Protein AF-0000000086839644 (afdb_homodimer)

Radius of gyration: 18.32 Å; Cα contacts (8 Å, |Δi|>4): 319; chains: 2; bounding box: 34×50×46 Å

Foldseek 3Di:
DDADDDDDDDDPQQQPQPRQDALVVLVVVLVVLVVCLVVLRALDDWDFHHCVPPKDKDAAPDPDPVVVVDPDNGDIDIDTHIDDLVSNPPSCDPVNVVSVVVSNVSSNVSCVVVVD/DDADDDDDDDDPLQQPQPRQDALVVLVVVLVVLVVCLVVLRALDDWDFHHCVPPKDKDAAPDPDPVVVVDPDNGDIDIDTHIDDLVSNPPSCDPVNVVSVVVSNVSSNVSCVVVVD

Organism: NCBI:txid72228

Structure (mmCIF, N/CA/C/O backbone):
data_AF-0000000086839644-model_v1
#
loop_
_entity.id
_entity.type
_entity.pdbx_description
1 polymer 'Uncharacterized protein'
#
loop_
_atom_site.group_PDB
_atom_site.id
_atom_site.type_symbol
_atom_site.label_atom_id
_atom_site.label_alt_id
_atom_site.label_comp_id
_atom_site.label_asym_id
_atom_site.label_entity_id
_atom_site.label_seq_id
_atom_site.pdbx_PDB_ins_code
_atom_site.Cartn_x
_atom_site.Cartn_y
_atom_site.Cartn_z
_atom_site.occupancy
_atom_site.B_iso_or_equiv
_atom_site.auth_seq_id
_atom_site.auth_comp_id
_atom_site.auth_asym_id
_atom_site.auth_atom_id
_atom_site.pdbx_PDB_model_num
ATOM 1 N N . MET A 1 1 ? 8 12.656 -11.391 1 80 1 MET A N 1
ATOM 2 C CA . MET A 1 1 ? 6.801 12.094 -12.008 1 80 1 MET A CA 1
ATOM 3 C C . MET A 1 1 ? 5.816 11.617 -10.945 1 80 1 MET A C 1
ATOM 5 O O . MET A 1 1 ? 6.223 11.242 -9.844 1 80 1 MET A O 1
ATOM 9 N N . PRO A 1 2 ? 4.535 11.711 -11.219 1 89.5 2 PRO A N 1
ATOM 10 C CA . PRO A 1 2 ? 3.557 11.234 -10.242 1 89.5 2 PRO A CA 1
ATOM 11 C C . PRO A 1 2 ? 3.693 9.734 -9.961 1 89.5 2 PRO A C 1
ATOM 13 O O . PRO A 1 2 ? 4.133 8.977 -10.828 1 89.5 2 PRO A O 1
ATOM 16 N N . ARG A 1 3 ? 3.457 9.406 -8.75 1 92.88 3 ARG A N 1
ATOM 17 C CA . ARG A 1 3 ? 3.449 8.008 -8.336 1 92.88 3 ARG A CA 1
ATOM 18 C C . ARG A 1 3 ? 2.023 7.496 -8.164 1 92.88 3 ARG A C 1
ATOM 20 O O . ARG A 1 3 ? 1.126 8.258 -7.793 1 92.88 3 ARG A O 1
ATOM 27 N N . PHE A 1 4 ? 1.903 6.152 -8.5 1 94.19 4 PHE A N 1
ATOM 28 C CA . PHE A 1 4 ? 0.594 5.523 -8.383 1 94.19 4 PHE A CA 1
ATOM 29 C C . PHE A 1 4 ? 0.7 4.184 -7.668 1 94.19 4 PHE A C 1
ATOM 31 O O . PHE A 1 4 ? 1.743 3.527 -7.715 1 94.19 4 PHE A O 1
ATOM 38 N N . MET A 1 5 ? -0.362 3.836 -6.965 1 93.56 5 MET A N 1
ATOM 39 C CA . MET A 1 5 ? -0.498 2.498 -6.395 1 93.56 5 MET A CA 1
ATOM 40 C C . MET A 1 5 ? -1.647 1.741 -7.051 1 93.56 5 MET A C 1
ATOM 42 O O . MET A 1 5 ? -2.73 2.295 -7.246 1 93.56 5 MET A O 1
ATOM 46 N N . PHE A 1 6 ? -1.319 0.593 -7.484 1 91.94 6 PHE A N 1
ATOM 47 C CA . PHE A 1 6 ? -2.314 -0.345 -7.992 1 91.94 6 PHE A CA 1
ATOM 48 C C . PHE A 1 6 ? -2.705 -1.352 -6.914 1 91.94 6 PHE A C 1
ATOM 50 O O . PHE A 1 6 ? -1.857 -2.094 -6.414 1 91.94 6 PHE A O 1
ATOM 57 N N . LEU A 1 7 ? -3.922 -1.396 -6.543 1 91.19 7 LEU A N 1
ATOM 58 C CA . LEU A 1 7 ? -4.461 -2.279 -5.516 1 91.19 7 LEU A CA 1
ATOM 59 C C . LEU A 1 7 ? -5.43 -3.287 -6.117 1 91.19 7 LEU A C 1
ATOM 61 O O . LEU A 1 7 ? -6.527 -2.92 -6.551 1 91.19 7 LEU A O 1
ATOM 65 N N . ILE A 1 8 ? -4.984 -4.457 -6.113 1 87.5 8 ILE A N 1
ATOM 66 C CA . ILE A 1 8 ? -5.859 -5.523 -6.59 1 87.5 8 ILE A CA 1
ATOM 67 C C . ILE A 1 8 ? -6.652 -6.102 -5.422 1 87.5 8 ILE A C 1
ATOM 69 O O . ILE A 1 8 ? -6.07 -6.582 -4.441 1 87.5 8 ILE A O 1
ATOM 73 N N . LYS A 1 9 ? -7.938 -6.047 -5.555 1 85.88 9 LYS A N 1
ATOM 74 C CA . LYS A 1 9 ? -8.789 -6.582 -4.496 1 85.88 9 LYS A CA 1
ATOM 75 C C . LYS A 1 9 ? -8.828 -8.109 -4.539 1 85.88 9 LYS A C 1
ATOM 77 O O . LYS A 1 9 ? -9.008 -8.695 -5.605 1 85.88 9 LYS A O 1
ATOM 82 N N . ALA A 1 10 ? -8.688 -8.586 -3.383 1 78.94 10 ALA A N 1
ATOM 83 C CA . ALA A 1 10 ? -8.711 -10.039 -3.279 1 78.94 10 ALA A CA 1
ATOM 84 C C . ALA A 1 10 ? -10.062 -10.602 -3.703 1 78.94 10 ALA A C 1
ATOM 86 O O . ALA A 1 10 ? -11.109 -10.023 -3.391 1 78.94 10 ALA A O 1
ATOM 87 N N . ASP A 1 11 ? -9.945 -11.641 -4.406 1 80.31 11 ASP A N 1
ATOM 88 C CA . ASP A 1 11 ? -11.172 -12.391 -4.668 1 80.31 11 ASP A CA 1
ATOM 89 C C . ASP A 1 11 ? -11.289 -13.594 -3.74 1 80.31 11 ASP A C 1
ATOM 91 O O . ASP A 1 11 ? -10.523 -13.727 -2.783 1 80.31 11 ASP A O 1
ATOM 95 N N . ALA A 1 12 ? -12.336 -14.383 -4.008 1 79.19 12 ALA A N 1
ATOM 96 C CA . ALA A 1 12 ? -12.594 -15.508 -3.115 1 79.19 12 ALA A CA 1
ATOM 97 C C . ALA A 1 12 ? -11.422 -16.484 -3.109 1 79.19 12 ALA A C 1
ATOM 99 O O . ALA A 1 12 ? -11.102 -17.078 -2.074 1 79.19 12 ALA A O 1
ATOM 100 N N . MET A 1 13 ? -10.812 -16.594 -4.191 1 75.88 13 MET A N 1
ATOM 101 C CA . MET A 1 13 ? -9.68 -17.516 -4.297 1 75.88 13 MET A CA 1
ATOM 102 C C . MET A 1 13 ? -8.492 -17 -3.486 1 75.88 13 MET A C 1
ATOM 104 O O . MET A 1 13 ? -7.902 -17.75 -2.705 1 75.88 13 MET A O 1
ATOM 108 N N . ALA A 1 14 ? -8.234 -15.703 -3.619 1 76.44 14 ALA A N 1
ATOM 109 C CA . ALA A 1 14 ? -7.117 -15.102 -2.906 1 76.44 14 ALA A CA 1
ATOM 110 C C . ALA A 1 14 ? -7.344 -15.133 -1.396 1 76.44 14 ALA A C 1
ATOM 112 O O . ALA A 1 14 ? -6.391 -15.227 -0.62 1 76.44 14 ALA A O 1
ATOM 113 N N . GLU A 1 15 ? -8.594 -15.172 -1.015 1 83.06 15 GLU A N 1
ATOM 114 C CA . GLU A 1 15 ? -8.906 -15.094 0.408 1 83.06 15 GLU A CA 1
ATOM 115 C C . GLU A 1 15 ? -8.984 -16.484 1.031 1 83.06 15 GLU A C 1
ATOM 117 O O . GLU A 1 15 ? -9.047 -16.625 2.256 1 83.06 15 GLU A O 1
ATOM 122 N N . ALA A 1 16 ? -8.906 -17.438 0.151 1 77.75 16 ALA A N 1
ATOM 123 C CA . ALA A 1 16 ? -8.938 -18.797 0.689 1 77.75 16 ALA A CA 1
ATOM 124 C C . ALA A 1 16 ? -7.574 -19.188 1.238 1 77.75 16 ALA A C 1
ATOM 126 O O . ALA A 1 16 ? -6.57 -19.156 0.52 1 77.75 16 ALA A O 1
ATOM 127 N N . ALA A 1 17 ? -7.496 -19.344 2.57 1 67.19 17 ALA A N 1
ATOM 128 C CA . ALA A 1 17 ? -6.242 -19.625 3.271 1 67.19 17 ALA A CA 1
ATOM 129 C C . ALA A 1 17 ? -5.488 -20.781 2.613 1 67.19 17 ALA A C 1
ATOM 131 O O . ALA A 1 17 ? -4.258 -20.812 2.643 1 67.19 17 ALA A O 1
ATOM 132 N N . GLN A 1 18 ? -6.16 -21.688 1.983 1 67.5 18 GLN A N 1
ATOM 133 C CA . GLN A 1 18 ? -5.527 -22.891 1.441 1 67.5 18 GLN A CA 1
ATOM 134 C C . GLN A 1 18 ? -5.574 -22.891 -0.084 1 67.5 18 GLN A C 1
ATOM 136 O O . GLN A 1 18 ? -5.43 -23.953 -0.712 1 67.5 18 GLN A O 1
ATOM 141 N N . ALA A 1 19 ? -5.762 -21.672 -0.52 1 68.62 19 ALA A N 1
ATOM 142 C CA . ALA A 1 19 ? -5.898 -21.656 -1.975 1 68.62 19 ALA A CA 1
ATOM 143 C C . ALA A 1 19 ? -4.559 -21.922 -2.652 1 68.62 19 ALA A C 1
ATOM 145 O O . ALA A 1 19 ? -3.527 -21.391 -2.23 1 68.62 19 ALA A O 1
ATOM 146 N N . GLU A 1 20 ? -4.582 -22.859 -3.514 1 79.94 20 GLU A N 1
ATOM 147 C CA . GLU A 1 20 ? -3.43 -23.109 -4.375 1 79.94 20 GLU A CA 1
ATOM 148 C C . GLU A 1 20 ? -3.471 -22.203 -5.613 1 79.94 20 GLU A C 1
ATOM 150 O O . GLU A 1 20 ? -4.293 -22.422 -6.508 1 79.94 20 GLU A O 1
ATOM 155 N N . ILE A 1 21 ? -2.697 -21.25 -5.578 1 81.12 21 ILE A N 1
ATOM 156 C CA . ILE A 1 21 ? -2.592 -20.375 -6.746 1 81.12 21 ILE A CA 1
ATOM 157 C C . ILE A 1 21 ? -1.812 -21.094 -7.848 1 81.12 21 ILE A C 1
ATOM 159 O O . ILE A 1 21 ? -0.691 -21.547 -7.625 1 81.12 21 ILE A O 1
ATOM 163 N N . PRO A 1 22 ? -2.459 -21.188 -9.008 1 86.94 22 PRO A N 1
ATOM 164 C CA . PRO A 1 22 ? -1.769 -21.859 -10.102 1 86.94 22 PRO A CA 1
ATOM 165 C C . PRO A 1 22 ? -0.453 -21.188 -10.484 1 86.94 22 PRO A C 1
ATOM 167 O O . PRO A 1 22 ? -0.35 -19.953 -10.445 1 86.94 22 PRO A O 1
ATOM 170 N N . THR A 1 23 ? 0.478 -22.047 -10.93 1 92.38 23 THR A N 1
ATOM 171 C CA . THR A 1 23 ? 1.801 -21.547 -11.305 1 92.38 23 THR A CA 1
ATOM 172 C C . THR A 1 23 ? 1.698 -20.5 -12.414 1 92.38 23 THR A C 1
ATOM 174 O O . THR A 1 23 ? 2.457 -19.531 -12.422 1 92.38 23 THR A O 1
ATOM 177 N N . GLU A 1 24 ? 0.722 -20.641 -13.242 1 91.25 24 GLU A N 1
ATOM 178 C CA . GLU A 1 24 ? 0.568 -19.766 -14.391 1 91.25 24 GLU A CA 1
ATOM 179 C C . GLU A 1 24 ? 0.25 -18.344 -13.961 1 91.25 24 GLU A C 1
ATOM 181 O O . GLU A 1 24 ? 0.655 -17.375 -14.617 1 91.25 24 GLU A O 1
ATOM 186 N N . ILE A 1 25 ? -0.378 -18.203 -12.883 1 86.31 25 ILE A N 1
ATOM 187 C CA . ILE A 1 25 ? -0.726 -16.875 -12.367 1 86.31 25 ILE A CA 1
ATOM 188 C C . ILE A 1 25 ? 0.522 -16.203 -11.812 1 86.31 25 ILE A C 1
ATOM 190 O O . ILE A 1 25 ? 0.774 -15.023 -12.094 1 86.31 25 ILE A O 1
ATOM 194 N N . PHE A 1 26 ? 1.282 -16.969 -11.141 1 90.56 26 PHE A N 1
ATOM 195 C CA . PHE A 1 26 ? 2.523 -16.406 -10.602 1 90.56 26 PHE A CA 1
ATOM 196 C C . PHE A 1 26 ? 3.473 -16.016 -11.734 1 90.56 26 PHE A C 1
ATOM 198 O O . PHE A 1 26 ? 4.148 -14.992 -11.648 1 90.56 26 PHE A O 1
ATOM 205 N N . GLU A 1 27 ? 3.482 -16.859 -12.734 1 93.81 27 GLU A N 1
ATOM 206 C CA . GLU A 1 27 ? 4.34 -16.562 -13.875 1 93.81 27 GLU A CA 1
ATOM 207 C C . GLU A 1 27 ? 3.928 -15.258 -14.555 1 93.81 27 GLU A C 1
ATOM 209 O O . GLU A 1 27 ? 4.781 -14.438 -14.906 1 93.81 27 GLU A O 1
ATOM 214 N N . ALA A 1 28 ? 2.648 -15.102 -14.703 1 91.62 28 ALA A N 1
ATOM 215 C CA . ALA A 1 28 ? 2.148 -13.883 -15.328 1 91.62 28 ALA A CA 1
ATOM 216 C C . ALA A 1 28 ? 2.477 -12.656 -14.477 1 91.62 28 ALA A C 1
ATOM 218 O O . ALA A 1 28 ? 2.914 -11.633 -15 1 91.62 28 ALA A O 1
ATOM 219 N N . MET A 1 29 ? 2.309 -12.758 -13.172 1 91.69 29 MET A N 1
ATOM 220 C CA . MET A 1 29 ? 2.615 -11.68 -12.242 1 91.69 29 MET A CA 1
ATOM 221 C C . MET A 1 29 ? 4.102 -11.352 -12.266 1 91.69 29 MET A C 1
ATOM 223 O O . MET A 1 29 ? 4.48 -10.18 -12.305 1 91.69 29 MET A O 1
ATOM 227 N N . THR A 1 30 ? 4.855 -12.43 -12.211 1 95.12 30 THR A N 1
ATOM 228 C CA . THR A 1 30 ? 6.305 -12.258 -12.203 1 95.12 30 THR A CA 1
ATOM 229 C C . THR A 1 30 ? 6.766 -11.547 -13.469 1 95.12 30 THR A C 1
ATOM 231 O O . THR A 1 30 ? 7.535 -10.586 -13.406 1 95.12 30 THR A O 1
ATOM 234 N N . LYS A 1 31 ? 6.281 -12.008 -14.594 1 95.56 31 LYS A N 1
ATOM 235 C CA . LYS A 1 31 ? 6.648 -11.414 -15.875 1 95.56 31 LYS A CA 1
ATOM 236 C C . LYS A 1 31 ? 6.266 -9.938 -15.922 1 95.56 31 LYS A C 1
ATOM 238 O O . LYS A 1 31 ? 7.039 -9.102 -16.391 1 95.56 31 LYS A O 1
ATOM 243 N N . PHE A 1 32 ? 5.121 -9.625 -15.484 1 95.12 32 PHE A N 1
ATOM 244 C CA . PHE A 1 32 ? 4.633 -8.258 -15.445 1 95.12 32 PHE A CA 1
ATOM 245 C C . PHE A 1 32 ? 5.527 -7.387 -14.562 1 95.12 32 PHE A C 1
ATOM 247 O O . PHE A 1 32 ? 5.965 -6.312 -14.984 1 95.12 32 PHE A O 1
ATOM 254 N N . ASN A 1 33 ? 5.762 -7.852 -13.367 1 96.75 33 ASN A N 1
ATOM 255 C CA . ASN A 1 33 ? 6.598 -7.094 -12.438 1 96.75 33 ASN A CA 1
ATOM 256 C C . ASN A 1 33 ? 8 -6.887 -12.992 1 96.75 33 ASN A C 1
ATOM 258 O O . ASN A 1 33 ? 8.578 -5.805 -12.852 1 96.75 33 ASN A O 1
ATOM 262 N N . GLU A 1 34 ? 8.516 -7.945 -13.586 1 97.44 34 GLU A N 1
ATOM 263 C CA . GLU A 1 34 ? 9.852 -7.848 -14.164 1 97.44 34 GLU A CA 1
ATOM 264 C C . GLU A 1 34 ? 9.906 -6.801 -15.273 1 97.44 34 GLU A C 1
ATOM 266 O O . GLU A 1 34 ? 10.867 -6.035 -15.367 1 97.44 34 GLU A O 1
ATOM 271 N N . HIS A 1 35 ? 8.914 -6.82 -16.109 1 96.56 35 HIS A N 1
ATOM 272 C CA . HIS A 1 35 ? 8.852 -5.832 -17.172 1 96.56 35 HIS A CA 1
ATOM 273 C C . HIS A 1 35 ? 8.789 -4.414 -16.609 1 96.56 35 HIS A C 1
ATOM 275 O O . HIS A 1 35 ? 9.547 -3.539 -17.031 1 96.56 35 HIS A O 1
ATOM 281 N N . MET A 1 36 ? 7.922 -4.188 -15.633 1 95.75 36 MET A N 1
ATOM 282 C CA . MET A 1 36 ? 7.777 -2.867 -15.023 1 95.75 36 MET A CA 1
ATOM 283 C C . MET A 1 36 ? 9.055 -2.451 -14.312 1 95.75 36 MET A C 1
ATOM 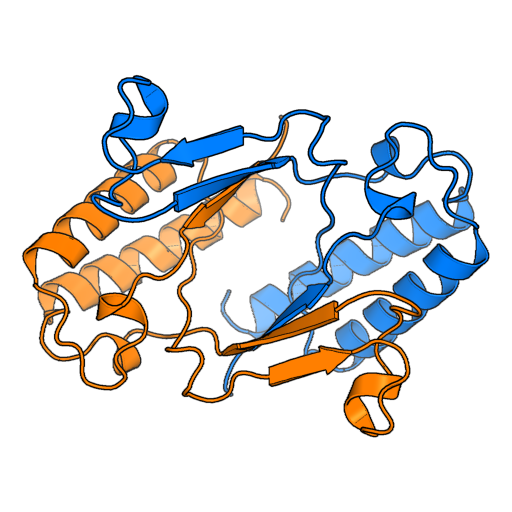285 O O . MET A 1 36 ? 9.445 -1.281 -14.352 1 95.75 36 MET A O 1
ATOM 289 N N . ALA A 1 37 ? 9.664 -3.393 -13.664 1 97.12 37 ALA A N 1
ATOM 290 C CA . ALA A 1 37 ? 10.922 -3.115 -12.977 1 97.12 37 ALA A CA 1
ATOM 291 C C . ALA A 1 37 ? 12.016 -2.736 -13.977 1 97.12 37 ALA A C 1
ATOM 293 O O . ALA A 1 37 ? 12.781 -1.796 -13.734 1 97.12 37 ALA A O 1
ATOM 294 N N . ALA A 1 38 ? 12.031 -3.473 -15.078 1 96.88 38 ALA A N 1
ATOM 295 C CA . ALA A 1 38 ? 13.039 -3.209 -16.109 1 96.88 38 ALA A CA 1
ATOM 296 C C . ALA A 1 38 ? 12.867 -1.811 -16.703 1 96.88 38 ALA A C 1
ATOM 298 O O . ALA A 1 38 ? 13.852 -1.161 -17.062 1 96.88 38 ALA A O 1
ATOM 299 N N . GLU A 1 39 ? 11.695 -1.337 -16.812 1 95.62 39 GLU A N 1
ATOM 300 C CA . GLU A 1 39 ? 11.398 0.006 -17.297 1 95.62 39 GLU A CA 1
ATOM 301 C C . GLU A 1 39 ? 11.742 1.062 -16.25 1 95.62 39 GLU A C 1
ATOM 303 O O . GLU A 1 39 ? 11.672 2.262 -16.531 1 95.62 39 GLU A O 1
ATOM 308 N N . GLY A 1 40 ? 11.992 0.671 -15.008 1 94.81 40 GLY A N 1
ATOM 309 C CA . GLY A 1 40 ? 12.414 1.571 -13.945 1 94.81 40 GLY A CA 1
ATOM 310 C C . GLY A 1 40 ? 11.25 2.205 -13.203 1 94.81 40 GLY A C 1
ATOM 311 O O . GLY A 1 40 ? 11.445 3.123 -12.406 1 94.81 40 GLY A O 1
ATOM 312 N N . ILE A 1 41 ? 10.031 1.626 -13.359 1 93.56 41 ILE A N 1
ATOM 313 C CA . ILE A 1 41 ? 8.891 2.381 -12.859 1 93.56 41 ILE A CA 1
ATOM 314 C C . ILE A 1 41 ? 8.203 1.599 -11.734 1 93.56 41 ILE A C 1
ATOM 316 O O . ILE A 1 41 ? 7.145 1.997 -11.25 1 93.56 41 ILE A O 1
ATOM 320 N N . LEU A 1 42 ? 8.75 0.482 -11.258 1 95.31 42 LEU A N 1
ATOM 321 C CA . LEU A 1 42 ? 8.211 -0.312 -10.156 1 95.31 42 LEU A CA 1
ATOM 322 C C . LEU A 1 42 ? 9.188 -0.343 -8.984 1 95.31 42 LEU A C 1
ATOM 324 O O . LEU A 1 42 ? 10.102 -1.177 -8.953 1 95.31 42 LEU A O 1
ATOM 328 N N . PRO A 1 43 ? 9.023 0.482 -8.047 1 93.88 43 PRO A N 1
ATOM 329 C CA . PRO A 1 43 ? 9.922 0.482 -6.883 1 93.88 43 PRO A CA 1
ATOM 330 C C . PRO A 1 43 ? 9.5 -0.524 -5.812 1 93.88 43 PRO A C 1
ATOM 332 O O . PRO A 1 43 ? 10.312 -0.92 -4.977 1 93.88 43 PRO A O 1
ATOM 335 N N . ALA A 1 44 ? 8.188 -0.916 -5.836 1 93.38 44 ALA A N 1
ATOM 336 C CA . ALA A 1 44 ? 7.711 -1.876 -4.844 1 93.38 44 ALA A CA 1
ATOM 337 C C . ALA A 1 44 ? 6.527 -2.676 -5.379 1 93.38 44 ALA A C 1
ATOM 339 O O . ALA A 1 44 ? 5.691 -2.143 -6.113 1 93.38 44 ALA A O 1
ATOM 340 N N . ALA A 1 45 ? 6.414 -3.889 -5.012 1 93.69 45 ALA A N 1
ATOM 341 C CA . ALA A 1 45 ? 5.316 -4.812 -5.277 1 93.69 45 ALA A CA 1
ATOM 342 C C . ALA A 1 45 ? 5.141 -5.801 -4.129 1 93.69 45 ALA A C 1
ATOM 344 O O . ALA A 1 45 ? 6.059 -6.562 -3.809 1 93.69 45 ALA A O 1
ATOM 345 N N . GLU A 1 46 ? 3.979 -5.727 -3.49 1 92.44 46 GLU A N 1
ATOM 346 C CA . GLU A 1 46 ? 3.73 -6.559 -2.316 1 92.44 46 GLU A CA 1
ATOM 347 C C . GLU A 1 46 ? 2.389 -7.277 -2.424 1 92.44 46 GLU A C 1
ATOM 349 O O . GLU A 1 46 ? 1.511 -6.855 -3.18 1 92.44 46 GLU A O 1
ATOM 354 N N . GLY A 1 47 ? 2.293 -8.375 -1.711 1 90.31 47 GLY A N 1
ATOM 355 C CA . GLY A 1 47 ? 1.068 -9.141 -1.562 1 90.31 47 GLY A CA 1
ATOM 356 C C . GLY A 1 47 ? 0.694 -9.398 -0.113 1 90.31 47 GLY A C 1
ATOM 357 O O . GLY A 1 47 ? 1.552 -9.352 0.771 1 90.31 47 GLY A O 1
ATOM 358 N N . PHE A 1 48 ? -0.595 -9.625 0.002 1 90.81 48 PHE A N 1
ATOM 359 C CA . PHE A 1 48 ? -1.1 -9.844 1.353 1 90.81 48 PHE A CA 1
ATOM 360 C C . PHE A 1 48 ? -1.497 -11.297 1.557 1 90.81 48 PHE A C 1
ATOM 362 O O . PHE A 1 48 ? -1.953 -11.961 0.621 1 90.81 48 PHE A O 1
ATOM 369 N N . ARG A 1 49 ? -1.342 -11.75 2.801 1 89.25 49 ARG A N 1
ATOM 370 C CA . ARG A 1 49 ? -1.998 -12.992 3.199 1 89.25 49 ARG A CA 1
ATOM 371 C C . ARG A 1 49 ? -3.514 -12.82 3.238 1 89.25 49 ARG A C 1
ATOM 373 O O . ARG A 1 49 ? -4.016 -11.695 3.311 1 89.25 49 ARG A O 1
ATOM 380 N N . PRO A 1 50 ? -4.168 -13.938 3.127 1 87.5 50 PRO A N 1
ATOM 381 C CA . PRO A 1 50 ? -5.625 -13.828 3.268 1 87.5 50 PRO A CA 1
ATOM 382 C C . PRO A 1 50 ? -6.043 -13.07 4.523 1 87.5 50 PRO A C 1
ATOM 384 O O . PRO A 1 50 ? -5.348 -13.117 5.539 1 87.5 50 PRO A O 1
ATOM 387 N N . THR A 1 51 ? -7.18 -12.328 4.387 1 85.62 51 THR A N 1
ATOM 388 C CA . THR A 1 51 ? -7.641 -11.469 5.477 1 85.62 51 THR A CA 1
ATOM 389 C C . THR A 1 51 ? -7.863 -12.289 6.746 1 85.62 51 THR A C 1
ATOM 391 O O . THR A 1 51 ? -7.742 -11.766 7.855 1 85.62 51 THR A O 1
ATOM 394 N N . ALA A 1 52 ? -8.133 -13.516 6.496 1 84.31 52 ALA A N 1
ATOM 395 C CA . ALA A 1 52 ? -8.391 -14.375 7.645 1 84.31 52 ALA A CA 1
ATOM 396 C C . ALA A 1 52 ? -7.102 -14.695 8.398 1 84.31 52 ALA A C 1
ATOM 398 O O . ALA A 1 52 ? -7.137 -15.148 9.539 1 84.31 52 ALA A O 1
ATOM 399 N N . VAL A 1 53 ? -6.055 -14.398 7.719 1 83.5 53 VAL A N 1
ATOM 400 C CA . VAL A 1 53 ? -4.758 -14.68 8.32 1 83.5 53 VAL A CA 1
ATOM 401 C C . VAL A 1 53 ? -4.105 -13.375 8.773 1 83.5 53 VAL A C 1
ATOM 403 O O . VAL A 1 53 ? -3.518 -12.656 7.969 1 83.5 53 VAL A O 1
ATOM 406 N N . ASP A 1 54 ? -4.199 -13.008 10.047 1 81.38 54 ASP A N 1
ATOM 407 C CA . ASP A 1 54 ? -3.555 -11.859 10.68 1 81.38 54 ASP A CA 1
ATOM 408 C C . ASP A 1 54 ? -4.051 -10.547 10.07 1 81.38 54 ASP A C 1
ATOM 410 O O . ASP A 1 54 ? -3.258 -9.656 9.781 1 81.38 54 ASP A O 1
ATOM 414 N N . GLY A 1 55 ? -5.27 -10.5 9.758 1 85.25 55 GLY A N 1
ATOM 415 C CA . GLY A 1 55 ? -5.949 -9.281 9.352 1 85.25 55 GLY A CA 1
ATOM 416 C C . GLY A 1 55 ? -6.891 -8.742 10.406 1 85.25 55 GLY A C 1
ATOM 417 O O . GLY A 1 55 ? -7.496 -9.508 11.156 1 85.25 55 GLY A O 1
ATOM 418 N N . TYR A 1 56 ? -6.848 -7.375 10.492 1 87.75 56 TYR A N 1
ATOM 419 C CA . TYR A 1 56 ? -7.719 -6.711 11.453 1 87.75 56 TYR A CA 1
ATOM 420 C C . TYR A 1 56 ? -8.461 -5.547 10.812 1 87.75 56 TYR A C 1
ATOM 422 O O . TYR A 1 56 ? -7.934 -4.898 9.898 1 87.75 56 TYR A O 1
ATOM 430 N N . ARG A 1 57 ? -9.656 -5.438 11.273 1 87.88 57 ARG A N 1
ATOM 431 C CA . ARG A 1 57 ? -10.422 -4.238 10.961 1 87.88 57 ARG A CA 1
ATOM 432 C C . ARG A 1 57 ? -10.867 -3.525 12.234 1 87.88 57 ARG A C 1
ATOM 434 O O . ARG A 1 57 ? -11.469 -4.141 13.117 1 87.88 57 ARG A O 1
ATOM 441 N N . VAL A 1 58 ? -10.406 -2.256 12.211 1 88.38 58 VAL A N 1
ATOM 442 C CA . VAL A 1 58 ? -10.688 -1.497 13.422 1 88.38 58 VAL A CA 1
ATOM 443 C C . VAL A 1 58 ? -11.461 -0.226 13.07 1 88.38 58 VAL A C 1
ATOM 445 O O . VAL A 1 58 ? -11.102 0.474 12.117 1 88.38 58 VAL A O 1
ATOM 448 N N . GLN A 1 59 ? -12.531 -0.043 13.836 1 85.19 59 GLN A N 1
ATOM 449 C CA . GLN A 1 59 ? -13.273 1.201 13.672 1 85.19 59 GLN A CA 1
ATOM 450 C C . GLN A 1 59 ? -12.672 2.322 14.508 1 85.19 59 GLN A C 1
ATOM 452 O O . GLN A 1 59 ? -12.094 2.07 15.57 1 85.19 59 GLN A O 1
ATOM 457 N N . GLY A 1 60 ? -12.82 3.473 13.875 1 80.06 60 GLY A N 1
ATOM 458 C CA . GLY A 1 60 ? -12.43 4.621 14.672 1 80.06 60 GLY A CA 1
ATOM 459 C C . GLY A 1 60 ? -13.086 4.641 16.047 1 80.06 60 GLY A C 1
ATOM 460 O O . GLY A 1 60 ? -14.266 4.312 16.172 1 80.06 60 GLY A O 1
ATOM 461 N N . GLY A 1 61 ? -12.258 4.938 17.094 1 78.25 61 GLY A N 1
ATOM 462 C CA . GLY A 1 61 ? -12.766 4.961 18.453 1 78.25 61 GLY A CA 1
ATOM 463 C C . GLY A 1 61 ? -12.641 3.625 19.156 1 78.25 61 GLY A C 1
ATOM 464 O O . GLY A 1 61 ? -13.172 3.443 20.25 1 78.25 61 GLY A O 1
ATOM 465 N N . SER A 1 62 ? -12.039 2.725 18.453 1 81.12 62 SER A N 1
ATOM 466 C CA . SER A 1 62 ? -11.828 1.402 19.031 1 81.12 62 SER A CA 1
ATOM 467 C C . SER A 1 62 ? -11.086 1.494 20.359 1 81.12 62 SER A C 1
ATOM 469 O O . SER A 1 62 ? -10.258 2.387 20.562 1 81.12 62 SER A O 1
ATOM 471 N N . SER A 1 63 ? -11.312 0.529 21.281 1 83.38 63 SER A N 1
ATOM 472 C CA . SER A 1 63 ? -10.695 0.5 22.594 1 83.38 63 SER A CA 1
ATOM 473 C C . SER A 1 63 ? -9.422 -0.339 22.594 1 83.38 63 SER A C 1
ATOM 475 O O . SER A 1 63 ? -8.727 -0.413 23.609 1 83.38 63 SER A O 1
ATOM 477 N N . LEU A 1 64 ? -9.07 -0.826 21.453 1 84.94 64 LEU A N 1
ATOM 478 C CA . LEU A 1 64 ? -7.844 -1.607 21.375 1 84.94 64 LEU A CA 1
ATOM 479 C C . LEU A 1 64 ? -6.621 -0.722 21.594 1 84.94 64 LEU A C 1
ATOM 481 O O . LEU A 1 64 ? -6.465 0.299 20.906 1 84.94 64 LEU A O 1
ATOM 485 N N . ALA A 1 65 ? -5.766 -1.163 22.469 1 84.5 65 ALA A N 1
ATOM 486 C CA . ALA A 1 65 ? -4.648 -0.346 22.938 1 84.5 65 ALA A CA 1
ATOM 487 C C . ALA A 1 65 ? -3.752 0.069 21.766 1 84.5 65 ALA A C 1
ATOM 489 O O . ALA A 1 65 ? -3.385 1.24 21.656 1 84.5 65 ALA A O 1
ATOM 490 N N . TRP A 1 66 ? -3.365 -0.934 20.984 1 83.06 66 TRP A N 1
ATOM 491 C CA . TRP A 1 66 ? -2.465 -0.602 19.875 1 83.06 66 TRP A CA 1
ATOM 492 C C . TRP A 1 66 ? -3.162 0.284 18.859 1 83.06 66 TRP A C 1
ATOM 494 O O . TRP A 1 66 ? -2.535 1.156 18.25 1 83.06 66 TRP A O 1
ATOM 504 N N . ALA A 1 67 ? -4.434 0.143 18.641 1 84.12 67 ALA A N 1
ATOM 505 C CA . ALA A 1 67 ? -5.184 0.909 17.656 1 84.12 67 ALA A CA 1
ATOM 506 C C . ALA A 1 67 ? -5.32 2.369 18.078 1 84.12 67 ALA A C 1
ATOM 508 O O . ALA A 1 67 ? -5.336 3.268 17.234 1 84.12 67 ALA A O 1
ATOM 509 N N . LYS A 1 68 ? -5.324 2.582 19.344 1 81.56 68 LYS A N 1
ATOM 510 C CA . LYS A 1 68 ? -5.484 3.93 19.875 1 81.56 68 LYS A CA 1
ATOM 511 C C . LYS A 1 68 ? -4.25 4.785 19.594 1 81.56 68 LYS A C 1
ATOM 513 O O . LYS A 1 68 ? -4.32 6.016 19.625 1 81.56 68 LYS A O 1
ATOM 518 N N . LYS A 1 69 ? -3.227 4.141 19.328 1 83.31 69 LYS A N 1
ATOM 519 C CA . LYS A 1 69 ? -1.98 4.859 19.078 1 83.31 69 LYS A CA 1
ATOM 520 C C . LYS A 1 69 ? -1.926 5.375 17.641 1 83.31 69 LYS A C 1
ATOM 522 O O . LYS A 1 69 ? -1.13 6.262 17.328 1 83.31 69 LYS A O 1
ATOM 527 N N . VAL A 1 70 ? -2.713 4.789 16.781 1 82.94 70 VAL A N 1
ATOM 528 C CA . VAL A 1 70 ? -2.717 5.207 15.391 1 82.94 70 VAL A CA 1
ATOM 529 C C . VAL A 1 70 ? -3.582 6.453 15.227 1 82.94 70 VAL A C 1
ATOM 531 O O . VAL A 1 70 ? -4.727 6.488 15.68 1 82.94 70 VAL A O 1
ATOM 534 N N . PRO A 1 71 ? -2.973 7.473 14.656 1 81.12 71 PRO A N 1
ATOM 535 C CA . PRO A 1 71 ? -3.711 8.734 14.547 1 81.12 71 PRO A CA 1
ATOM 536 C C . PRO A 1 71 ? -4.723 8.727 13.398 1 81.12 71 PRO A C 1
ATOM 538 O O . PRO A 1 71 ? -4.426 9.219 12.305 1 81.12 71 PRO A O 1
ATOM 541 N N . PHE A 1 72 ? -5.891 8.109 13.57 1 76.38 72 PHE A N 1
ATOM 542 C CA . PHE A 1 72 ? -6.973 8.133 12.594 1 76.38 72 PHE A CA 1
ATOM 543 C C . PHE A 1 72 ? -8.32 8.266 13.281 1 76.38 72 PHE A C 1
ATOM 545 O O . PHE A 1 72 ? -8.992 7.258 13.531 1 76.38 72 PHE A O 1
ATOM 552 N N . PRO A 1 73 ? -8.656 9.398 13.812 1 63.69 73 PRO A N 1
ATOM 553 C CA . PRO A 1 73 ? -9.805 9.508 14.711 1 63.69 73 PRO A CA 1
ATOM 554 C C . PRO A 1 73 ? -11.117 9.07 14.047 1 63.69 73 PRO A C 1
ATOM 556 O O . PRO A 1 73 ? -12.062 8.688 14.742 1 63.69 73 PRO A O 1
ATOM 559 N N . GLN A 1 74 ? -11.211 9.109 12.852 1 69.38 74 GLN A N 1
ATOM 560 C CA . GLN A 1 74 ? -12.453 8.703 12.211 1 69.38 74 GLN A CA 1
ATOM 561 C C . GLN A 1 74 ? -12.188 7.75 11.047 1 69.38 74 GLN A C 1
ATOM 563 O O . GLN A 1 74 ? -11.039 7.555 10.648 1 69.38 74 GLN A O 1
ATOM 568 N N . GLY A 1 75 ? -13.102 6.879 10.828 1 76.88 75 GLY A N 1
ATOM 569 C CA . GLY A 1 75 ? -13.031 5.98 9.688 1 76.88 75 GLY A CA 1
ATOM 570 C C . GLY A 1 75 ? -12.664 4.559 10.07 1 76.88 75 GLY A C 1
ATOM 571 O O . GLY A 1 75 ? -13.031 4.09 11.148 1 76.88 75 GLY A O 1
ATOM 572 N N . GLU A 1 76 ? -12.117 3.822 9.125 1 87.25 76 GLU A N 1
ATOM 573 C CA . GLU A 1 76 ? -11.766 2.414 9.297 1 87.25 76 GLU A CA 1
ATOM 574 C C . GLU A 1 76 ? -10.281 2.176 9.023 1 87.25 76 GLU A C 1
ATOM 576 O O . GLU A 1 76 ? -9.719 2.744 8.094 1 87.25 76 GLU A O 1
ATOM 581 N N . LEU A 1 77 ? -9.727 1.394 9.977 1 89.75 77 LEU A N 1
ATOM 582 C CA . LEU A 1 77 ? -8.344 0.952 9.836 1 89.75 77 LEU A CA 1
ATOM 583 C C . LEU A 1 77 ? -8.273 -0.538 9.516 1 89.75 77 LEU A C 1
ATOM 585 O O . LEU A 1 77 ? -8.867 -1.355 10.219 1 89.75 77 LEU A O 1
ATOM 589 N N . VAL A 1 78 ? -7.629 -0.828 8.422 1 89.88 78 VAL A N 1
ATOM 590 C CA . VAL A 1 78 ? -7.414 -2.219 8.039 1 89.88 78 VAL A CA 1
ATOM 591 C C . VAL A 1 78 ? -5.93 -2.562 8.164 1 89.88 78 VAL A C 1
ATOM 593 O O . VAL A 1 78 ? -5.07 -1.83 7.664 1 89.88 78 VAL A O 1
ATOM 596 N N . VAL A 1 79 ? -5.691 -3.602 8.898 1 92.5 79 VAL A N 1
ATOM 597 C CA . VAL A 1 79 ? -4.324 -4.098 9.039 1 92.5 79 VAL A CA 1
ATOM 598 C C . VAL A 1 79 ? -4.184 -5.43 8.305 1 92.5 79 VAL A C 1
ATOM 600 O O . VAL A 1 79 ? -4.961 -6.359 8.531 1 92.5 79 VAL A O 1
ATOM 603 N N . ARG A 1 80 ? -3.244 -5.457 7.414 1 93.81 80 ARG A N 1
ATOM 604 C CA . ARG A 1 80 ? -3.018 -6.688 6.664 1 93.81 80 ARG A CA 1
ATOM 605 C C . ARG A 1 80 ? -1.569 -7.148 6.793 1 93.81 80 ARG A C 1
ATOM 607 O O . ARG A 1 80 ? -0.648 -6.328 6.762 1 93.81 80 ARG A O 1
ATOM 614 N N . ARG A 1 81 ? -1.462 -8.477 6.863 1 93.94 81 ARG A N 1
ATOM 615 C CA . ARG A 1 81 ? -0.125 -9.062 6.863 1 93.94 81 ARG A CA 1
ATOM 616 C C . ARG A 1 81 ? 0.449 -9.117 5.453 1 93.94 81 ARG A C 1
ATOM 618 O O . ARG A 1 81 ? -0.219 -9.578 4.523 1 93.94 81 ARG A O 1
ATOM 625 N N . VAL A 1 82 ? 1.635 -8.586 5.355 1 93.81 82 VAL A N 1
ATOM 626 C CA . VAL A 1 82 ? 2.326 -8.672 4.07 1 93.81 82 VAL A CA 1
ATOM 627 C C . VAL A 1 82 ? 2.93 -10.062 3.902 1 93.81 82 VAL A C 1
ATOM 629 O O . VAL A 1 82 ? 3.605 -10.562 4.801 1 93.81 82 VAL A O 1
ATOM 632 N N . GLY A 1 83 ? 2.641 -10.641 2.816 1 90.69 83 GLY A N 1
ATOM 633 C CA . GLY A 1 83 ? 3.129 -11.984 2.539 1 90.69 83 GLY A CA 1
ATOM 634 C C . GLY A 1 83 ? 4.578 -12.008 2.092 1 90.69 83 GLY A C 1
ATOM 635 O O . GLY A 1 83 ? 5.168 -10.961 1.815 1 90.69 83 GLY A O 1
ATOM 636 N N . ASP A 1 84 ? 5.133 -13.227 2.08 1 89.06 84 ASP A N 1
ATOM 637 C CA . ASP A 1 84 ? 6.449 -13.492 1.512 1 89.06 84 ASP A CA 1
ATOM 638 C C . ASP A 1 84 ? 6.445 -14.773 0.692 1 89.06 84 ASP A C 1
ATOM 640 O O . ASP A 1 84 ? 5.391 -15.375 0.477 1 89.06 84 ASP A O 1
ATOM 644 N N . CYS A 1 85 ? 7.59 -15.164 0.167 1 86.88 85 CYS A N 1
ATOM 645 C CA . CYS A 1 85 ? 7.699 -16.312 -0.725 1 86.88 85 CYS A CA 1
ATOM 646 C C . CYS A 1 85 ? 7.242 -17.594 -0.029 1 86.88 85 CYS A C 1
ATOM 648 O O . CYS A 1 85 ? 6.754 -18.516 -0.68 1 86.88 85 CYS A O 1
ATOM 650 N N . ASP A 1 86 ? 7.375 -17.609 1.242 1 86.81 86 ASP A N 1
ATOM 651 C CA . ASP A 1 86 ? 6.98 -18.797 1.993 1 86.81 86 ASP A CA 1
ATOM 652 C C . ASP A 1 86 ? 5.461 -18.922 2.07 1 86.81 86 ASP A C 1
ATOM 654 O O . ASP A 1 86 ? 4.93 -20 2.346 1 86.81 86 ASP A O 1
ATOM 658 N N . ASP A 1 87 ? 4.738 -17.844 1.747 1 86.19 87 ASP A N 1
ATOM 659 C CA . ASP A 1 87 ? 3.279 -17.812 1.812 1 86.19 87 ASP A CA 1
ATOM 660 C C . ASP A 1 87 ? 2.662 -18.188 0.464 1 86.19 87 ASP A C 1
ATOM 662 O O . ASP A 1 87 ? 1.444 -18.344 0.353 1 86.19 87 ASP A O 1
ATOM 666 N N . MET A 1 88 ? 3.424 -18.375 -0.605 1 85.56 88 MET A N 1
ATOM 667 C CA . MET A 1 88 ? 2.893 -18.469 -1.962 1 85.56 88 MET A CA 1
ATOM 668 C C . MET A 1 88 ? 2.609 -19.922 -2.34 1 85.56 88 MET A C 1
ATOM 670 O O . MET A 1 88 ? 2.006 -20.188 -3.381 1 85.56 88 MET A O 1
ATOM 674 N N . GLY A 1 89 ? 2.951 -20.797 -1.432 1 84.75 89 GLY A N 1
ATOM 675 C CA . GLY A 1 89 ? 2.594 -22.203 -1.597 1 84.75 89 GLY A CA 1
ATOM 676 C C . GLY A 1 89 ? 3.361 -22.891 -2.713 1 84.75 89 GLY A C 1
ATOM 677 O O . GLY A 1 89 ? 4.402 -22.391 -3.148 1 84.75 89 GLY A O 1
ATOM 678 N N . GLY A 1 90 ? 2.779 -24.016 -3.188 1 86.75 90 GLY A N 1
ATOM 679 C CA . GLY A 1 90 ? 3.482 -24.891 -4.121 1 86.75 90 GLY A CA 1
ATOM 680 C C . GLY A 1 90 ? 3.479 -24.359 -5.543 1 86.75 90 GLY A C 1
ATOM 681 O O . GLY A 1 90 ? 4.336 -24.719 -6.352 1 86.75 90 GLY A O 1
ATOM 682 N N . GLY A 1 91 ? 2.527 -23.469 -5.828 1 89.62 91 GLY A N 1
ATOM 683 C CA . GLY A 1 91 ? 2.477 -22.891 -7.16 1 89.62 91 GLY A CA 1
ATOM 684 C C . GLY A 1 91 ? 3.617 -21.922 -7.434 1 89.62 91 GLY A C 1
ATOM 685 O O . GLY A 1 91 ? 3.893 -21.594 -8.594 1 89.62 91 GLY A O 1
ATOM 686 N N . PHE A 1 92 ? 4.172 -21.578 -6.43 1 92.5 92 PHE A N 1
ATOM 687 C CA . PHE A 1 92 ? 5.344 -20.719 -6.547 1 92.5 92 PHE A CA 1
ATOM 688 C C . PHE A 1 92 ? 6.625 -21.531 -6.555 1 92.5 92 PHE A C 1
ATOM 690 O O . PHE A 1 92 ? 7.273 -21.703 -5.52 1 92.5 92 PHE A O 1
ATOM 697 N N . THR A 1 93 ? 7.035 -21.953 -7.73 1 95.06 93 THR A N 1
ATOM 698 C CA . THR A 1 93 ? 8.086 -22.938 -7.957 1 95.06 93 THR A CA 1
ATOM 699 C C . THR A 1 93 ? 9.445 -22.391 -7.516 1 95.06 93 THR A C 1
ATOM 701 O O . THR A 1 93 ? 9.578 -21.188 -7.258 1 95.06 93 THR A O 1
ATOM 704 N N . LYS A 1 94 ? 10.414 -23.328 -7.477 1 95.06 94 LYS A N 1
ATOM 705 C CA . LYS A 1 94 ? 11.781 -22.938 -7.156 1 95.06 94 LYS A CA 1
ATOM 706 C C . LYS A 1 94 ? 12.312 -21.922 -8.172 1 95.06 94 LYS A C 1
ATOM 708 O O . LYS A 1 94 ? 13.008 -20.969 -7.805 1 95.06 94 LYS A O 1
ATOM 713 N N . ALA A 1 95 ? 11.961 -22.172 -9.336 1 96.62 95 ALA A N 1
ATOM 714 C CA . ALA A 1 95 ? 12.398 -21.266 -10.398 1 96.62 95 ALA A CA 1
ATOM 715 C C . ALA A 1 95 ? 11.828 -19.859 -10.188 1 96.62 95 ALA A C 1
ATOM 717 O O . ALA A 1 95 ? 12.531 -18.859 -10.375 1 96.62 95 ALA A O 1
ATOM 718 N N . LEU A 1 96 ? 10.617 -19.766 -9.797 1 96.38 96 LEU A N 1
ATOM 719 C CA . LEU A 1 96 ? 9.961 -18.484 -9.555 1 96.38 96 LEU A CA 1
ATOM 720 C C . LEU A 1 96 ? 10.547 -17.812 -8.32 1 96.38 96 LEU A C 1
ATOM 722 O O . LEU A 1 96 ? 10.648 -16.578 -8.273 1 96.38 96 LEU A O 1
ATOM 726 N N . ARG A 1 97 ? 10.922 -18.547 -7.371 1 95.25 97 ARG A N 1
ATOM 727 C CA . ARG A 1 97 ? 11.555 -17.984 -6.18 1 95.25 97 ARG A CA 1
ATOM 728 C C . ARG A 1 97 ? 12.875 -17.312 -6.523 1 95.25 97 ARG A C 1
ATOM 730 O O . ARG A 1 97 ? 13.195 -16.25 -5.973 1 95.25 97 ARG A O 1
ATOM 737 N N . GLU A 1 98 ? 13.57 -17.953 -7.383 1 96.25 98 GLU A N 1
ATOM 738 C CA . GLU A 1 98 ? 14.828 -17.359 -7.82 1 96.25 98 GLU A CA 1
ATOM 739 C C . GLU A 1 98 ? 14.594 -16.078 -8.609 1 96.25 98 GLU A C 1
ATOM 741 O O . GLU A 1 98 ? 15.305 -15.094 -8.43 1 96.25 98 GLU A O 1
ATOM 746 N N . ARG A 1 99 ? 13.617 -16.141 -9.383 1 96.31 99 ARG A N 1
ATOM 747 C CA . ARG A 1 99 ? 13.273 -14.938 -10.133 1 96.31 99 ARG A CA 1
ATOM 748 C C . ARG A 1 99 ? 12.836 -13.812 -9.203 1 96.31 99 ARG A C 1
ATOM 750 O O . ARG A 1 99 ? 13.156 -12.648 -9.445 1 96.31 99 ARG A O 1
ATOM 757 N N . GLU A 1 100 ? 12.086 -14.133 -8.172 1 95.56 100 GLU A N 1
ATOM 758 C CA . GLU A 1 100 ? 11.648 -13.156 -7.184 1 95.56 100 GLU A CA 1
ATOM 759 C C . GLU A 1 100 ? 12.844 -12.508 -6.484 1 95.56 100 GLU A C 1
ATOM 761 O O . GLU A 1 100 ? 12.844 -11.297 -6.246 1 95.56 100 GLU A O 1
ATOM 766 N N . ARG A 1 101 ? 13.828 -13.344 -6.238 1 94 101 ARG A N 1
ATOM 767 C CA . ARG A 1 101 ? 15.031 -12.812 -5.609 1 94 101 ARG A CA 1
ATOM 768 C C . ARG A 1 101 ? 15.688 -11.758 -6.496 1 94 101 ARG A C 1
ATOM 770 O O . ARG A 1 101 ? 16.094 -10.695 -6.016 1 94 101 ARG A O 1
ATOM 777 N N . ARG A 1 102 ? 15.805 -12.039 -7.754 1 96.19 102 ARG A N 1
ATOM 778 C CA . ARG A 1 102 ? 16.391 -11.094 -8.703 1 96.19 102 ARG A CA 1
ATOM 779 C C . ARG A 1 102 ? 15.531 -9.844 -8.836 1 96.19 102 ARG A C 1
ATOM 781 O O 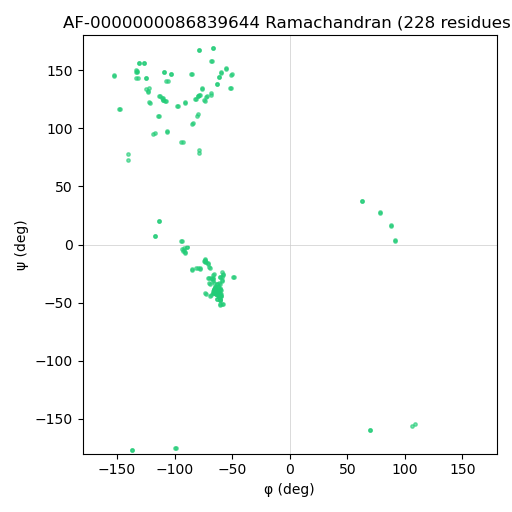. ARG A 1 102 ? 16.047 -8.734 -8.93 1 96.19 102 ARG A O 1
ATOM 788 N N . LEU A 1 103 ? 14.227 -10.07 -8.789 1 96.19 103 LEU A N 1
ATOM 789 C CA . LEU A 1 103 ? 13.297 -8.953 -8.891 1 96.19 103 LEU A CA 1
ATOM 790 C C . LEU A 1 103 ? 13.43 -8.016 -7.699 1 96.19 103 LEU A C 1
ATOM 792 O O . LEU A 1 103 ? 13.461 -6.797 -7.859 1 96.19 103 LEU A O 1
ATOM 796 N N . ARG A 1 104 ? 13.578 -8.586 -6.527 1 93.88 104 ARG A N 1
ATOM 797 C CA . ARG A 1 104 ? 13.695 -7.777 -5.32 1 93.88 104 ARG A CA 1
ATOM 798 C C . ARG A 1 104 ? 14.938 -6.895 -5.371 1 93.88 104 ARG A C 1
ATOM 800 O O . ARG A 1 104 ? 14.898 -5.742 -4.938 1 93.88 104 ARG A O 1
ATOM 807 N N . ALA A 1 105 ? 15.984 -7.406 -5.938 1 94.44 105 ALA A N 1
ATOM 808 C CA . ALA A 1 105 ? 17.203 -6.633 -6.098 1 94.44 105 ALA A CA 1
ATOM 809 C C . ALA A 1 105 ? 17 -5.477 -7.074 1 94.44 105 ALA A C 1
ATOM 811 O O . ALA A 1 105 ? 17.469 -4.359 -6.832 1 94.44 105 ALA A O 1
ATOM 812 N N . LYS A 1 106 ? 16.328 -5.797 -8.094 1 96 106 LYS A N 1
ATOM 813 C CA . LYS A 1 106 ? 16.047 -4.773 -9.102 1 96 106 LYS A CA 1
ATOM 814 C C . LYS A 1 106 ? 15.141 -3.682 -8.531 1 96 106 LYS A C 1
ATOM 816 O O . LYS A 1 106 ? 15.305 -2.504 -8.859 1 96 106 LYS A O 1
ATOM 821 N N . LEU A 1 107 ? 14.141 -4.039 -7.691 1 94.62 107 LEU A N 1
ATOM 822 C CA . LEU A 1 107 ? 13.25 -3.061 -7.07 1 94.62 107 LEU A CA 1
ATOM 823 C C . LEU A 1 107 ? 14.016 -2.146 -6.125 1 94.62 107 LEU A C 1
ATOM 825 O O . LEU A 1 107 ? 13.734 -0.948 -6.047 1 94.62 107 LEU A O 1
ATOM 829 N N . GLU A 1 108 ? 14.977 -2.674 -5.449 1 91.25 108 GLU A N 1
ATOM 830 C CA . GLU A 1 108 ? 15.828 -1.867 -4.578 1 91.25 108 GLU A CA 1
ATOM 831 C C . GLU A 1 108 ? 16.609 -0.836 -5.379 1 91.25 108 GLU A C 1
ATOM 833 O O . GLU A 1 108 ? 16.734 0.319 -4.969 1 91.25 108 GLU A O 1
ATOM 838 N N . GLU A 1 109 ? 17.094 -1.273 -6.473 1 93.31 109 GLU A N 1
ATOM 839 C CA . GLU A 1 109 ? 17.797 -0.356 -7.363 1 93.31 109 GLU A CA 1
ATOM 840 C C . GLU A 1 109 ? 16.891 0.768 -7.836 1 93.31 109 GLU A C 1
ATOM 842 O O . GLU A 1 109 ? 17.297 1.93 -7.887 1 93.31 109 GLU A O 1
ATOM 847 N N . ASN A 1 110 ? 15.711 0.381 -8.188 1 94 110 ASN A N 1
ATOM 848 C CA . ASN A 1 110 ? 14.742 1.364 -8.664 1 94 110 ASN A CA 1
ATOM 849 C C . ASN A 1 110 ? 14.391 2.381 -7.582 1 94 110 ASN A C 1
ATOM 851 O O . ASN A 1 110 ? 14.219 3.566 -7.867 1 94 110 ASN A O 1
ATOM 855 N N . ARG A 1 111 ? 14.25 1.912 -6.32 1 89.69 111 ARG A N 1
ATOM 856 C CA . ARG A 1 111 ? 13.945 2.807 -5.207 1 89.69 111 ARG A CA 1
ATOM 857 C C . ARG A 1 111 ? 15.062 3.832 -5.012 1 89.69 111 ARG A C 1
ATOM 859 O O . ARG A 1 111 ? 14.789 5.02 -4.828 1 89.69 111 ARG A O 1
ATOM 866 N N . LYS A 1 112 ? 16.297 3.42 -5.105 1 87.19 112 LYS A N 1
ATOM 867 C CA . LYS A 1 112 ? 17.438 4.312 -4.965 1 87.19 112 LYS A CA 1
ATOM 868 C C . LYS A 1 112 ? 17.453 5.363 -6.074 1 87.19 112 LYS A C 1
ATOM 870 O O . LYS A 1 112 ? 17.688 6.547 -5.812 1 87.19 112 LYS A O 1
ATOM 875 N N . ALA A 1 113 ? 17.156 4.895 -7.219 1 90 113 ALA A N 1
ATOM 876 C CA . ALA A 1 113 ? 17.156 5.789 -8.375 1 90 113 ALA A CA 1
ATOM 877 C C . ALA A 1 113 ? 16.047 6.832 -8.266 1 90 113 ALA A C 1
ATOM 879 O O . ALA A 1 113 ? 16.188 7.957 -8.758 1 90 113 ALA A O 1
ATOM 880 N N . ALA A 1 114 ? 15.008 6.465 -7.609 1 86 114 ALA A N 1
ATOM 881 C CA . ALA A 1 114 ? 13.867 7.359 -7.469 1 86 114 ALA A CA 1
ATOM 882 C C . ALA A 1 114 ? 14.008 8.242 -6.23 1 86 114 ALA A C 1
ATOM 884 O O . ALA A 1 114 ? 13.148 9.086 -5.961 1 86 114 ALA A O 1
ATOM 885 N N . GLY A 1 115 ? 15.102 8.062 -5.426 1 79.5 115 GLY A N 1
ATOM 886 C CA . GLY A 1 115 ? 15.328 8.844 -4.219 1 79.5 115 GLY A CA 1
ATOM 887 C C . GLY A 1 115 ? 14.484 8.375 -3.043 1 79.5 115 GLY A C 1
ATOM 888 O O . GLY A 1 115 ? 14.07 9.18 -2.211 1 79.5 115 GLY A O 1
ATOM 889 N N . MET A 1 116 ? 14.164 7.086 -3.113 1 78 116 MET A N 1
ATOM 890 C CA . MET A 1 116 ? 13.352 6.488 -2.064 1 78 116 MET A CA 1
ATOM 891 C C . MET A 1 116 ? 14.188 5.578 -1.173 1 78 116 MET A C 1
ATOM 893 O O . MET A 1 116 ? 15.117 4.93 -1.646 1 78 116 MET A O 1
ATOM 897 N N . MET B 1 1 ? 11.078 -10.656 10.938 1 80 1 MET B N 1
ATOM 898 C CA . MET B 1 1 ? 9.82 -10.367 11.609 1 80 1 MET B CA 1
ATOM 899 C C . MET B 1 1 ? 8.703 -10.125 10.594 1 80 1 MET B C 1
ATOM 901 O O . MET B 1 1 ? 8.969 -9.672 9.477 1 80 1 MET B O 1
ATOM 905 N N . PRO B 1 2 ? 7.484 -10.5 10.922 1 89.5 2 PRO B N 1
ATOM 906 C CA . PRO B 1 2 ? 6.379 -10.25 9.992 1 89.5 2 PRO B CA 1
ATOM 907 C C . PRO B 1 2 ? 6.168 -8.766 9.703 1 89.5 2 PRO B C 1
ATOM 909 O O . PRO B 1 2 ? 6.469 -7.922 10.547 1 89.5 2 PRO B O 1
ATOM 912 N N . ARG B 1 3 ? 5.812 -8.5 8.508 1 92.81 3 ARG B N 1
ATOM 913 C CA . ARG B 1 3 ? 5.477 -7.145 8.094 1 92.81 3 ARG B CA 1
ATOM 914 C C . ARG B 1 3 ? 3.969 -6.961 7.977 1 92.81 3 ARG B C 1
ATOM 916 O O . ARG B 1 3 ? 3.25 -7.902 7.629 1 92.81 3 ARG B O 1
ATOM 923 N N . PHE B 1 4 ? 3.551 -5.668 8.32 1 94.19 4 PHE B N 1
ATOM 924 C CA . PHE B 1 4 ? 2.131 -5.348 8.258 1 94.19 4 PHE B CA 1
ATOM 925 C C . PHE B 1 4 ? 1.907 -4.02 7.547 1 94.19 4 PHE B C 1
ATOM 927 O O . PHE B 1 4 ? 2.777 -3.145 7.562 1 94.19 4 PHE B O 1
ATOM 934 N N . MET B 1 5 ? 0.782 -3.928 6.883 1 93.56 5 MET B N 1
ATOM 935 C CA . MET B 1 5 ? 0.332 -2.656 6.328 1 93.56 5 MET B CA 1
ATOM 936 C C . MET B 1 5 ? -0.926 -2.166 7.039 1 93.56 5 MET B C 1
ATOM 938 O O . MET B 1 5 ? -1.853 -2.943 7.273 1 93.56 5 MET B O 1
ATOM 942 N N . PHE B 1 6 ? -0.844 -0.969 7.469 1 91.81 6 PHE B N 1
ATOM 943 C CA . PHE B 1 6 ? -2 -0.269 8.016 1 91.81 6 PHE B CA 1
ATOM 944 C C . PHE B 1 6 ? -2.646 0.619 6.957 1 91.81 6 PHE B C 1
ATOM 946 O O . PHE B 1 6 ? -2.004 1.528 6.43 1 91.81 6 PHE B O 1
ATOM 953 N N . LEU B 1 7 ? -3.854 0.385 6.637 1 91.19 7 LEU B N 1
ATOM 954 C CA . LEU B 1 7 ? -4.613 1.118 5.633 1 91.19 7 LEU B CA 1
ATOM 955 C C . LEU B 1 7 ? -5.762 1.89 6.273 1 91.19 7 LEU B C 1
ATOM 957 O O . LEU B 1 7 ? -6.734 1.29 6.742 1 91.19 7 LEU B O 1
ATOM 961 N N . ILE B 1 8 ? -5.59 3.123 6.254 1 87.69 8 ILE B N 1
ATOM 962 C CA . ILE B 1 8 ? -6.656 3.975 6.766 1 87.69 8 ILE B CA 1
ATOM 963 C C . ILE B 1 8 ? -7.602 4.355 5.629 1 87.69 8 ILE B C 1
ATOM 965 O O . ILE B 1 8 ? -7.18 4.945 4.633 1 87.69 8 ILE B O 1
ATOM 969 N N . LYS B 1 9 ? -8.836 4.02 5.812 1 85.88 9 LYS B N 1
ATOM 970 C CA . LYS B 1 9 ? -9.828 4.348 4.789 1 85.88 9 LYS B CA 1
ATOM 971 C C . LYS B 1 9 ? -10.203 5.824 4.84 1 85.88 9 LYS B C 1
ATOM 973 O O . LYS B 1 9 ? -10.469 6.367 5.914 1 85.88 9 LYS B O 1
ATOM 978 N N . ALA B 1 10 ? -10.211 6.324 3.668 1 78.94 10 ALA B N 1
ATOM 979 C CA . ALA B 1 10 ? -10.562 7.738 3.568 1 78.94 10 ALA B CA 1
ATOM 980 C C . ALA B 1 10 ? -11.992 7.98 4.043 1 78.94 10 ALA B C 1
ATOM 982 O O . ALA B 1 10 ? -12.891 7.176 3.777 1 78.94 10 ALA B O 1
ATOM 983 N N . ASP B 1 11 ? -12.078 9.016 4.75 1 80.5 11 ASP B N 1
ATOM 984 C CA . ASP B 1 11 ? -13.43 9.484 5.059 1 80.5 11 ASP B CA 1
ATOM 985 C C . ASP B 1 11 ? -13.844 10.625 4.137 1 80.5 11 ASP B C 1
ATOM 987 O O . ASP B 1 11 ? -13.148 10.93 3.164 1 80.5 11 ASP B O 1
ATOM 991 N N . ALA B 1 12 ? -15.023 11.133 4.457 1 78.81 12 ALA B N 1
ATOM 992 C CA . ALA B 1 12 ? -15.555 12.172 3.578 1 78.81 12 ALA B CA 1
ATOM 993 C C . ALA B 1 12 ? -14.633 13.383 3.537 1 78.81 12 ALA B C 1
ATOM 995 O O . ALA B 1 12 ? -14.484 14.023 2.494 1 78.81 12 ALA B O 1
ATOM 996 N N . MET B 1 13 ? -14.039 13.648 4.586 1 76.25 13 MET B N 1
ATOM 997 C CA . MET B 1 13 ? -13.133 14.789 4.656 1 76.25 13 MET B CA 1
ATOM 998 C C . MET B 1 13 ? -11.891 14.562 3.801 1 76.25 13 MET B C 1
ATOM 1000 O O . MET B 1 13 ? -11.516 15.422 3.002 1 76.25 13 MET B O 1
ATOM 1004 N N . ALA B 1 14 ? -11.359 13.352 3.906 1 76.5 14 ALA B N 1
ATOM 1005 C CA . ALA B 1 14 ? -10.156 13 3.148 1 76.5 14 ALA B CA 1
ATOM 1006 C C . ALA B 1 14 ? -10.445 12.969 1.65 1 76.5 14 ALA B C 1
ATOM 1008 O O . ALA B 1 14 ? -9.562 13.273 0.838 1 76.5 14 ALA B O 1
ATOM 1009 N N . GLU B 1 15 ? -11.688 12.719 1.319 1 83.12 15 GLU B N 1
ATOM 1010 C CA . GLU B 1 15 ? -12.031 12.57 -0.091 1 83.12 15 GLU B CA 1
ATOM 1011 C C . GLU B 1 15 ? -12.445 13.906 -0.703 1 83.12 15 GLU B C 1
ATOM 1013 O O . GLU B 1 15 ? -12.578 14.023 -1.923 1 83.12 15 GLU B O 1
ATOM 1018 N N . ALA B 1 16 ? -12.539 14.852 0.176 1 77.94 16 ALA B N 1
ATOM 1019 C CA . ALA B 1 16 ? -12.898 16.172 -0.354 1 77.94 16 ALA B CA 1
ATOM 1020 C C . ALA B 1 16 ? -11.68 16.875 -0.942 1 77.94 16 ALA B C 1
ATOM 1022 O O . ALA B 1 16 ? -10.68 17.078 -0.25 1 77.94 16 ALA B O 1
ATOM 1023 N N . ALA B 1 17 ? -11.648 17.031 -2.273 1 67.5 17 ALA B N 1
ATOM 1024 C CA . ALA B 1 17 ? -10.516 17.578 -3.018 1 67.5 17 ALA B CA 1
ATOM 1025 C C . ALA B 1 17 ? -10.016 18.875 -2.385 1 67.5 17 ALA B C 1
ATOM 1027 O O . ALA B 1 17 ? -8.82 19.172 -2.447 1 67.5 17 ALA B O 1
ATOM 1028 N N . GLN B 1 18 ? -10.852 19.625 -1.724 1 67.69 18 GLN B N 1
ATOM 1029 C CA . GLN B 1 18 ? -10.477 20.938 -1.209 1 67.69 18 GLN B CA 1
ATOM 1030 C C . GLN B 1 18 ? -10.469 20.938 0.317 1 67.69 18 GLN B C 1
ATOM 1032 O O . GLN B 1 18 ? -10.531 22 0.936 1 67.69 18 GLN B O 1
ATOM 1037 N N . ALA B 1 19 ? -10.375 19.703 0.749 1 68.56 19 ALA B N 1
ATOM 1038 C CA . ALA B 1 19 ? -10.453 19.672 2.207 1 68.56 19 ALA B CA 1
ATOM 1039 C C . ALA B 1 19 ? -9.172 20.219 2.834 1 68.56 19 ALA B C 1
ATOM 1041 O O . ALA B 1 19 ? -8.07 19.922 2.373 1 68.56 19 ALA B O 1
ATOM 1042 N N . GLU B 1 20 ? -9.359 21.172 3.695 1 80.06 20 GLU B N 1
ATOM 1043 C CA . GLU B 1 20 ? -8.25 21.656 4.512 1 80.06 20 GLU B CA 1
ATOM 1044 C C . GLU B 1 20 ? -8.055 20.781 5.746 1 80.06 20 GLU B C 1
ATOM 1046 O O . GLU B 1 20 ? -8.883 20.781 6.66 1 80.06 20 GLU B O 1
ATOM 1051 N N . ILE B 1 21 ? -7.082 20 5.688 1 81.06 21 ILE B N 1
ATOM 1052 C CA . ILE B 1 21 ? -6.75 19.188 6.848 1 81.06 21 ILE B CA 1
ATOM 1053 C C . ILE B 1 21 ? -6.109 20.062 7.93 1 81.06 21 ILE B C 1
ATOM 1055 O O . ILE B 1 21 ? -5.129 20.75 7.672 1 81.06 21 ILE B O 1
ATOM 1059 N N . PRO B 1 22 ? -6.707 20.031 9.102 1 87 22 PRO B N 1
ATOM 1060 C CA . PRO B 1 22 ? -6.152 20.844 10.18 1 87 22 PRO B CA 1
ATOM 1061 C C . PRO B 1 22 ? -4.707 20.484 10.516 1 87 22 PRO B C 1
ATOM 1063 O O . PRO B 1 22 ? -4.332 19.312 10.461 1 87 22 PRO B O 1
ATOM 1066 N N . THR B 1 23 ? -3.98 21.531 10.93 1 92.44 23 THR B N 1
ATOM 1067 C CA . THR B 1 23 ? -2.568 21.344 11.25 1 92.44 23 THR B CA 1
ATOM 1068 C C . THR B 1 23 ? -2.396 20.312 12.359 1 92.44 23 THR B C 1
ATOM 1070 O O . THR B 1 23 ? -1.44 19.531 12.344 1 92.44 23 THR B O 1
ATOM 1073 N N . GLU B 1 24 ? -3.355 20.234 13.219 1 91.25 24 GLU B N 1
ATOM 1074 C CA . GLU B 1 24 ? -3.268 19.359 14.375 1 91.25 24 GLU B CA 1
ATOM 1075 C C . GLU B 1 24 ? -3.277 17.891 13.953 1 91.25 24 GLU B C 1
ATOM 1077 O O . GLU B 1 24 ? -2.646 17.047 14.594 1 91.25 24 GLU B O 1
ATOM 1082 N N . ILE B 1 25 ? -3.898 17.594 12.906 1 86.19 25 ILE B N 1
ATOM 1083 C CA . ILE B 1 25 ? -3.963 16.234 12.398 1 86.19 25 ILE B CA 1
ATOM 1084 C C . ILE B 1 25 ? -2.617 15.836 11.797 1 86.19 25 ILE B C 1
ATOM 1086 O O . ILE B 1 25 ? -2.1 14.75 12.07 1 86.19 25 ILE B O 1
ATOM 1090 N N . PHE B 1 26 ? -2.074 16.75 11.094 1 90.62 26 PHE B N 1
ATOM 1091 C CA . PHE B 1 26 ? -0.763 16.484 10.508 1 90.62 26 PHE B CA 1
ATOM 1092 C C . PHE B 1 26 ? 0.289 16.328 11.602 1 90.62 26 PHE B C 1
ATOM 1094 O O . PHE B 1 26 ? 1.173 15.469 11.492 1 90.62 26 PHE B O 1
ATOM 1101 N N . GLU B 1 27 ? 0.159 17.156 12.602 1 93.75 27 GLU B N 1
ATOM 1102 C CA . GLU B 1 27 ? 1.104 17.047 13.711 1 93.75 27 GLU B CA 1
ATOM 1103 C C . GLU B 1 27 ? 1.017 15.695 14.391 1 93.75 27 GLU B C 1
ATOM 1105 O O . GLU B 1 27 ? 2.041 15.086 14.711 1 93.75 27 GLU B O 1
ATOM 1110 N N . ALA B 1 28 ? -0.191 15.266 14.586 1 91.5 28 ALA B N 1
ATOM 1111 C CA . ALA B 1 28 ? -0.383 13.961 15.227 1 91.5 28 ALA B CA 1
ATOM 1112 C C . ALA B 1 28 ? 0.178 12.836 14.359 1 91.5 28 ALA B C 1
ATOM 1114 O O . ALA B 1 28 ? 0.852 11.938 14.859 1 91.5 28 ALA B O 1
ATOM 1115 N N . MET B 1 29 ? -0.069 12.898 13.07 1 91.62 29 MET B N 1
ATOM 1116 C CA . MET B 1 29 ? 0.435 11.906 12.117 1 91.62 29 MET B CA 1
ATOM 1117 C C . MET B 1 29 ? 1.96 11.914 12.086 1 91.62 29 MET B C 1
ATOM 1119 O O . MET B 1 29 ? 2.59 10.859 12.102 1 91.62 29 MET B O 1
ATOM 1123 N N . THR B 1 30 ? 2.453 13.133 12.008 1 95.06 30 THR B N 1
ATOM 1124 C CA . THR B 1 30 ? 3.904 13.281 11.945 1 95.06 30 THR B CA 1
ATOM 1125 C C . THR B 1 30 ? 4.559 12.695 13.195 1 95.06 30 THR B C 1
ATOM 1127 O O . THR B 1 30 ? 5.52 11.93 13.094 1 95.06 30 THR B O 1
ATOM 1130 N N . LYS B 1 31 ? 4.027 13.039 14.336 1 95.44 31 LYS B N 1
ATOM 1131 C CA . LYS B 1 31 ? 4.566 12.539 15.602 1 95.44 31 LYS B CA 1
ATOM 1132 C C . LYS B 1 31 ? 4.52 11.016 15.656 1 95.44 31 LYS B C 1
ATOM 1134 O O . LYS B 1 31 ? 5.477 10.375 16.094 1 95.44 31 LYS B O 1
ATOM 1139 N N . PHE B 1 32 ? 3.451 10.461 15.25 1 95.06 32 PHE B N 1
ATOM 1140 C CA . PHE B 1 32 ? 3.277 9.016 15.219 1 95.06 32 PHE B CA 1
ATOM 1141 C C . PHE B 1 32 ? 4.309 8.367 14.305 1 95.06 32 PHE B C 1
ATOM 1143 O O . PHE B 1 32 ? 4.984 7.414 14.703 1 95.06 32 PHE B O 1
ATOM 1150 N N . ASN B 1 33 ? 4.387 8.867 13.102 1 96.69 33 ASN B N 1
ATOM 1151 C CA . ASN B 1 33 ? 5.332 8.312 12.141 1 96.69 33 ASN B CA 1
ATOM 1152 C C . ASN B 1 33 ? 6.77 8.422 12.641 1 96.69 33 ASN B C 1
ATOM 1154 O O . ASN B 1 33 ? 7.562 7.492 12.469 1 96.69 33 ASN B O 1
ATOM 1158 N N . GLU B 1 34 ? 7.07 9.578 13.219 1 97.38 34 GLU B N 1
ATOM 1159 C CA . GLU B 1 34 ? 8.414 9.781 13.75 1 97.38 34 GLU B CA 1
ATOM 1160 C C . GLU B 1 34 ? 8.742 8.766 14.844 1 97.38 34 GLU B C 1
ATOM 1162 O O . GLU B 1 34 ? 9.852 8.234 14.891 1 97.38 34 GLU B O 1
ATOM 1167 N N . HIS B 1 35 ? 7.789 8.57 15.711 1 96.5 35 HIS B N 1
ATOM 1168 C CA . HIS B 1 35 ? 7.988 7.594 16.781 1 96.5 35 HIS B CA 1
ATOM 1169 C C .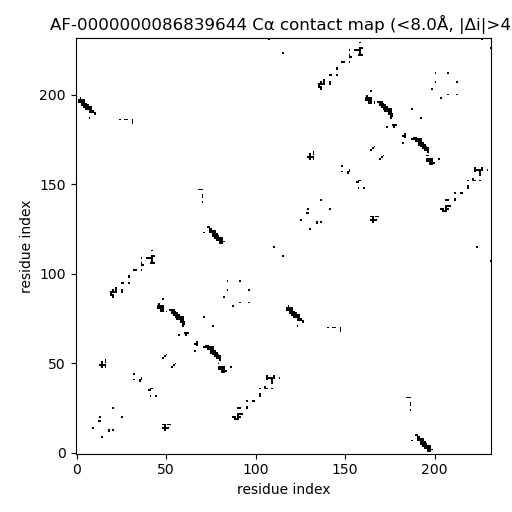 HIS B 1 35 ? 8.219 6.199 16.203 1 96.5 35 HIS B C 1
ATOM 1171 O O . HIS B 1 35 ? 9.164 5.512 16.594 1 96.5 35 HIS B O 1
ATOM 1177 N N . MET B 1 36 ? 7.383 5.785 15.266 1 95.69 36 MET B N 1
ATOM 1178 C CA . MET B 1 36 ? 7.512 4.465 14.656 1 95.69 36 MET B CA 1
ATOM 1179 C C . MET B 1 36 ? 8.828 4.34 13.898 1 95.69 36 MET B C 1
ATOM 1181 O O . MET B 1 36 ? 9.469 3.285 13.914 1 95.69 36 MET B O 1
ATOM 1185 N N . ALA B 1 37 ? 9.18 5.387 13.234 1 97.06 37 ALA B N 1
ATOM 1186 C CA . ALA B 1 37 ? 10.445 5.395 12.492 1 97.06 37 ALA B CA 1
ATOM 1187 C C . ALA B 1 37 ? 11.633 5.27 13.445 1 97.06 37 ALA B C 1
ATOM 1189 O O . ALA B 1 37 ? 12.578 4.523 13.172 1 97.06 37 ALA B O 1
ATOM 1190 N N . ALA B 1 38 ? 11.539 6 14.555 1 96.88 38 ALA B N 1
ATOM 1191 C CA . ALA B 1 38 ? 12.617 5.969 15.539 1 96.88 38 ALA B CA 1
ATOM 1192 C C . ALA B 1 38 ? 12.781 4.57 16.125 1 96.88 38 ALA B C 1
ATOM 1194 O O . ALA B 1 38 ? 13.898 4.156 16.453 1 96.88 38 ALA B O 1
ATOM 1195 N N . GLU B 1 39 ? 11.742 3.85 16.281 1 95.62 39 GLU B N 1
ATOM 1196 C CA . GLU B 1 39 ? 11.773 2.479 16.766 1 95.62 39 GLU B CA 1
ATOM 1197 C C . GLU B 1 39 ? 12.297 1.517 15.711 1 95.62 39 GLU B C 1
ATOM 1199 O O . GLU B 1 39 ? 12.508 0.333 15.984 1 95.62 39 GLU B O 1
ATOM 1204 N N . GLY B 1 40 ? 12.406 1.945 14.469 1 94.75 40 GLY B N 1
ATOM 1205 C CA . GLY B 1 40 ? 12.977 1.153 13.391 1 94.75 40 GLY B CA 1
ATOM 1206 C C . GLY B 1 40 ? 11.961 0.275 12.688 1 94.75 40 GLY B C 1
ATOM 1207 O O . GLY B 1 40 ? 12.32 -0.583 11.883 1 94.75 40 GLY B O 1
ATOM 1208 N N . ILE B 1 41 ? 10.641 0.57 12.898 1 93.56 41 ILE B N 1
ATOM 1209 C CA . ILE B 1 41 ? 9.672 -0.418 12.438 1 93.56 41 ILE B CA 1
ATOM 1210 C C . ILE B 1 41 ? 8.797 0.19 11.344 1 93.56 41 ILE B C 1
ATOM 1212 O O . ILE B 1 41 ? 7.828 -0.432 10.898 1 93.56 41 ILE B O 1
ATOM 1216 N N . LEU B 1 42 ? 9.07 1.392 10.836 1 95.31 42 LEU B N 1
ATOM 1217 C CA . LEU B 1 42 ? 8.328 2.045 9.766 1 95.31 42 LEU B CA 1
ATOM 1218 C C . LEU B 1 42 ? 9.234 2.291 8.555 1 95.31 42 LEU B C 1
ATOM 1220 O O . LEU B 1 42 ? 9.922 3.311 8.492 1 95.31 42 LEU B O 1
ATOM 1224 N N . PRO B 1 43 ? 9.234 1.438 7.625 1 94 43 PRO B N 1
ATOM 1225 C CA . PRO B 1 43 ? 10.062 1.634 6.434 1 94 43 PRO B CA 1
ATOM 1226 C C . PRO B 1 43 ? 9.383 2.508 5.379 1 94 43 PRO B C 1
ATOM 1228 O O . PRO B 1 43 ? 10.062 3.068 4.512 1 94 43 PRO B O 1
ATOM 1231 N N . ALA B 1 44 ? 8.023 2.596 5.457 1 93.31 44 ALA B N 1
ATOM 1232 C CA . ALA B 1 44 ? 7.309 3.414 4.477 1 93.31 44 ALA B CA 1
ATOM 1233 C C . ALA B 1 44 ? 6 3.941 5.059 1 93.31 44 ALA B C 1
ATOM 1235 O O . ALA B 1 44 ? 5.332 3.248 5.828 1 93.31 44 ALA B O 1
ATOM 1236 N N . ALA B 1 45 ? 5.609 5.109 4.707 1 93.69 45 ALA B N 1
ATOM 1237 C CA . ALA B 1 45 ? 4.348 5.777 5.016 1 93.69 45 ALA B CA 1
ATOM 1238 C C . ALA B 1 45 ? 3.914 6.691 3.875 1 93.69 45 ALA B C 1
ATOM 1240 O O . ALA B 1 45 ? 4.637 7.621 3.51 1 93.69 45 ALA B O 1
ATOM 1241 N N . GLU B 1 46 ? 2.768 6.355 3.285 1 92.38 46 GLU B N 1
ATOM 1242 C CA . GLU B 1 46 ? 2.297 7.109 2.127 1 92.38 46 GLU B CA 1
ATOM 1243 C C . GLU B 1 46 ? 0.835 7.52 2.291 1 92.38 46 GLU B C 1
ATOM 1245 O O . GLU B 1 46 ? 0.104 6.922 3.084 1 92.38 46 GLU B O 1
ATOM 1250 N N . GLY B 1 47 ? 0.483 8.555 1.594 1 90.31 47 GLY B N 1
ATOM 1251 C CA . GLY B 1 47 ? -0.886 9.039 1.494 1 90.31 47 GLY B CA 1
ATOM 1252 C C . GLY B 1 47 ? -1.362 9.188 0.061 1 90.31 47 GLY B C 1
ATOM 1253 O O . GLY B 1 47 ? -0.553 9.336 -0.855 1 90.31 47 GLY B O 1
ATOM 1254 N N . PHE B 1 48 ? -2.684 9.117 -0.005 1 90.75 48 PHE B N 1
ATOM 1255 C CA . PHE B 1 48 ? -3.277 9.203 -1.333 1 90.75 48 PHE B CA 1
ATOM 1256 C C . PHE B 1 48 ? -3.994 10.531 -1.519 1 90.75 48 PHE B C 1
ATOM 1258 O O . PHE B 1 48 ? -4.547 11.086 -0.564 1 90.75 48 PHE B O 1
ATOM 1265 N N . ARG B 1 49 ? -3.988 10.992 -2.768 1 89.31 49 ARG B N 1
ATOM 1266 C CA . ARG B 1 49 ? -4.918 12.055 -3.139 1 89.31 49 ARG B CA 1
ATOM 1267 C C . ARG B 1 49 ? -6.355 11.547 -3.125 1 89.31 49 ARG B C 1
ATOM 1269 O O . ARG B 1 49 ? -6.598 10.344 -3.18 1 89.31 49 ARG B O 1
ATOM 1276 N N . PRO B 1 50 ? -7.238 12.492 -2.986 1 87.62 50 PRO B N 1
ATOM 1277 C CA . PRO B 1 50 ? -8.633 12.062 -3.078 1 87.62 50 PRO B CA 1
ATOM 1278 C C . PRO B 1 50 ? -8.914 11.219 -4.32 1 87.62 50 PRO B C 1
ATOM 1280 O O . PRO B 1 50 ? -8.273 11.414 -5.359 1 87.62 50 PRO B O 1
ATOM 1283 N N . THR B 1 51 ? -9.859 10.25 -4.148 1 86 51 THR B N 1
ATOM 1284 C CA . THR B 1 51 ? -10.156 9.312 -5.23 1 86 51 THR B CA 1
ATOM 1285 C C . THR B 1 51 ? -10.602 10.062 -6.484 1 86 51 THR B C 1
ATOM 1287 O O . THR B 1 51 ? -10.422 9.578 -7.602 1 86 51 THR B O 1
ATOM 1290 N N . ALA B 1 52 ? -11.109 11.219 -6.223 1 84.44 52 ALA B N 1
ATOM 1291 C CA . ALA B 1 52 ? -11.586 12.008 -7.355 1 84.44 52 ALA B CA 1
ATOM 1292 C C . ALA B 1 52 ? -10.422 12.594 -8.148 1 84.44 52 ALA B C 1
ATOM 1294 O O . ALA B 1 52 ? -10.602 13.031 -9.281 1 84.44 52 ALA B O 1
ATOM 1295 N N . VAL B 1 53 ? -9.312 12.523 -7.52 1 84.12 53 VAL B N 1
ATOM 1296 C CA . VAL B 1 53 ? -8.133 13.078 -8.164 1 84.12 53 VAL B CA 1
ATOM 1297 C C . VAL B 1 53 ? -7.223 11.953 -8.648 1 84.12 53 VAL B C 1
ATOM 1299 O O . VAL B 1 53 ? -6.438 11.406 -7.875 1 84.12 53 VAL B O 1
ATOM 1302 N N . ASP B 1 54 ? -7.312 11.57 -9.93 1 81.5 54 ASP B N 1
ATOM 1303 C CA . ASP B 1 54 ? -6.465 10.578 -10.594 1 81.5 54 ASP B CA 1
ATOM 1304 C C . ASP B 1 54 ? -6.633 9.203 -9.969 1 81.5 54 ASP B C 1
ATOM 1306 O O . ASP B 1 54 ? -5.645 8.5 -9.719 1 81.5 54 ASP B O 1
ATOM 1310 N N . GLY B 1 55 ? -7.789 8.875 -9.586 1 85.38 55 GLY B N 1
ATOM 1311 C CA . GLY B 1 55 ? -8.172 7.539 -9.148 1 85.38 55 GLY B CA 1
ATOM 1312 C C . GLY B 1 55 ? -9.016 6.797 -10.164 1 85.38 55 GLY B C 1
ATOM 1313 O O . GLY B 1 55 ? -9.805 7.406 -10.891 1 85.38 55 GLY B O 1
ATOM 1314 N N . TYR B 1 56 ? -8.68 5.477 -10.242 1 87.81 56 TYR B N 1
ATOM 1315 C CA . TYR B 1 56 ? -9.43 4.637 -11.172 1 87.81 56 TYR B CA 1
ATOM 1316 C C . TYR B 1 56 ? -9.859 3.336 -10.508 1 87.81 56 TYR B C 1
ATOM 1318 O O . TYR B 1 56 ? -9.172 2.826 -9.625 1 87.81 56 TYR B O 1
ATOM 1326 N N . ARG B 1 57 ? -11.047 2.961 -10.922 1 88 57 ARG B N 1
ATOM 1327 C CA . ARG B 1 57 ? -11.516 1.619 -10.586 1 88 57 ARG B CA 1
ATOM 1328 C C . ARG B 1 57 ? -11.836 0.824 -11.852 1 88 57 ARG B C 1
ATOM 1330 O O . ARG B 1 57 ? -12.594 1.282 -12.703 1 88 57 ARG B O 1
ATOM 1337 N N . VAL B 1 58 ? -11.086 -0.301 -11.859 1 88.56 58 VAL B N 1
ATOM 1338 C CA . VAL B 1 58 ? -11.242 -1.102 -13.07 1 88.56 58 VAL B CA 1
ATOM 1339 C C . VAL B 1 58 ? -11.695 -2.514 -12.703 1 88.56 58 VAL B C 1
ATOM 1341 O O . VAL B 1 58 ? -11.156 -3.119 -11.773 1 88.56 58 VAL B O 1
ATOM 1344 N N . GLN B 1 59 ? -12.727 -2.934 -13.438 1 85.31 59 GLN B N 1
ATOM 1345 C CA . GLN B 1 59 ? -13.172 -4.312 -13.258 1 85.31 59 GLN B CA 1
ATOM 1346 C C . GLN B 1 59 ? -12.367 -5.27 -14.125 1 85.31 59 GLN B C 1
ATOM 1348 O O . GLN B 1 59 ? -11.898 -4.895 -15.203 1 85.31 59 GLN B O 1
ATOM 1353 N N . GLY B 1 60 ? -12.242 -6.422 -13.492 1 80.19 60 GLY B N 1
ATOM 1354 C CA . GLY B 1 60 ? -11.633 -7.453 -14.32 1 80.19 60 GLY B CA 1
ATOM 1355 C C . GLY B 1 60 ? -12.32 -7.625 -15.664 1 80.19 60 GLY B C 1
ATOM 1356 O O . GLY B 1 60 ? -13.555 -7.582 -15.742 1 80.19 60 GLY B O 1
ATOM 1357 N N . GLY B 1 61 ? -11.5 -7.723 -16.734 1 78.38 61 GLY B N 1
ATOM 1358 C CA . GLY B 1 61 ? -12.047 -7.859 -18.078 1 78.38 61 GLY B CA 1
ATOM 1359 C C . GLY B 1 61 ? -12.242 -6.527 -18.781 1 78.38 61 GLY B C 1
ATOM 1360 O O . GLY B 1 61 ? -12.836 -6.473 -19.859 1 78.38 61 GLY B O 1
ATOM 1361 N N . SER B 1 62 ? -11.836 -5.52 -18.094 1 81.25 62 SER B N 1
ATOM 1362 C CA . SER B 1 62 ? -11.945 -4.184 -18.672 1 81.25 62 SER B CA 1
ATOM 1363 C C . SER B 1 62 ? -11.242 -4.109 -20.016 1 81.25 62 SER B C 1
ATOM 1365 O O . SER B 1 62 ? -10.242 -4.793 -20.25 1 81.25 62 SER B O 1
ATOM 1367 N N . SER B 1 63 ? -11.695 -3.217 -20.922 1 83.5 63 SER B N 1
ATOM 1368 C CA . SER B 1 63 ? -11.148 -3.055 -22.25 1 83.5 63 SER B CA 1
ATOM 1369 C C . SER B 1 63 ? -10.102 -1.949 -22.297 1 83.5 63 SER B C 1
ATOM 1371 O O . SER B 1 63 ? -9.477 -1.717 -23.328 1 83.5 63 SER B O 1
ATOM 1373 N N . LEU B 1 64 ? -9.828 -1.395 -21.172 1 85.19 64 LEU B N 1
ATOM 1374 C CA . LEU B 1 64 ? -8.812 -0.354 -21.125 1 85.19 64 LEU B CA 1
ATOM 1375 C C . LEU B 1 64 ? -7.426 -0.938 -21.391 1 85.19 64 LEU B C 1
ATOM 1377 O O . LEU B 1 64 ? -7.016 -1.893 -20.734 1 85.19 64 LEU B O 1
ATOM 1381 N N . ALA B 1 65 ? -6.746 -0.32 -22.312 1 84.44 65 ALA B N 1
ATOM 1382 C CA . ALA B 1 65 ? -5.496 -0.867 -22.828 1 84.44 65 ALA B CA 1
ATOM 1383 C C . ALA B 1 65 ? -4.477 -1.064 -21.703 1 84.44 65 ALA B C 1
ATOM 1385 O O . ALA B 1 65 ? -3.852 -2.123 -21.609 1 84.44 65 ALA B O 1
ATOM 1386 N N . TRP B 1 66 ? -4.285 0.001 -20.922 1 83.19 66 TRP B N 1
ATOM 1387 C CA . TRP B 1 66 ? -3.289 -0.118 -19.875 1 83.19 66 TRP B CA 1
ATOM 1388 C C . TRP B 1 66 ? -3.725 -1.135 -18.812 1 83.19 66 TRP B C 1
ATOM 1390 O O . TRP B 1 66 ? -2.893 -1.843 -18.25 1 83.19 66 TRP B O 1
ATOM 1400 N N . ALA B 1 67 ? -4.996 -1.286 -18.562 1 84.25 67 ALA B N 1
ATOM 1401 C CA . ALA B 1 67 ? -5.512 -2.197 -17.547 1 84.25 67 ALA B CA 1
ATOM 1402 C C . ALA B 1 67 ? -5.328 -3.652 -17.969 1 84.25 67 ALA B C 1
ATOM 1404 O O . ALA B 1 67 ? -5.113 -4.527 -17.125 1 84.25 67 ALA B O 1
ATOM 1405 N N . LYS B 1 68 ? -5.332 -3.865 -19.219 1 81.62 68 LYS B N 1
ATOM 1406 C CA . LYS B 1 68 ? -5.199 -5.219 -19.75 1 81.62 68 LYS B CA 1
ATOM 1407 C C . LYS B 1 68 ? -3.797 -5.77 -19.516 1 81.62 68 LYS B C 1
ATOM 1409 O O . LYS B 1 68 ? -3.586 -6.984 -19.562 1 81.62 68 LYS B O 1
ATOM 1414 N N . LYS B 1 69 ? -2.93 -4.91 -19.297 1 83.31 69 LYS B N 1
ATOM 1415 C CA . LYS B 1 69 ? -1.546 -5.324 -19.078 1 83.31 69 LYS B CA 1
ATOM 1416 C C . LYS B 1 69 ? -1.329 -5.82 -17.656 1 83.31 69 LYS B C 1
ATOM 1418 O O . LYS B 1 69 ? -0.342 -6.504 -17.375 1 83.31 69 LYS B O 1
ATOM 1423 N N . VAL B 1 70 ? -2.207 -5.438 -16.766 1 82.81 70 VAL B N 1
ATOM 1424 C CA . VAL B 1 70 ? -2.07 -5.848 -15.375 1 82.81 70 VAL B CA 1
ATOM 1425 C C . VAL B 1 70 ? -2.637 -7.25 -15.195 1 82.81 70 VAL B C 1
ATOM 1427 O O . VAL B 1 70 ? -3.768 -7.531 -15.594 1 82.81 70 VAL B O 1
ATOM 1430 N N . PRO B 1 71 ? -1.783 -8.109 -14.656 1 80.75 71 PRO B N 1
ATOM 1431 C CA . P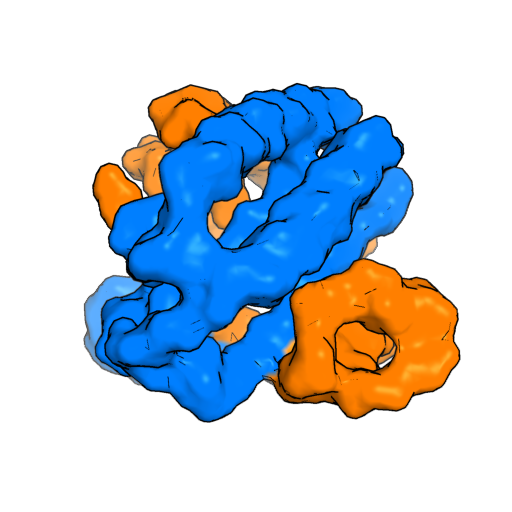RO B 1 71 ? -2.225 -9.5 -14.531 1 80.75 71 PRO B CA 1
ATOM 1432 C C . PRO B 1 71 ? -3.154 -9.719 -13.344 1 80.75 71 PRO B C 1
ATOM 1434 O O . PRO B 1 71 ? -2.699 -10.102 -12.258 1 80.75 71 PRO B O 1
ATOM 1437 N N . PHE B 1 72 ? -4.43 -9.422 -13.469 1 76.06 72 PHE B N 1
ATOM 1438 C CA . PHE B 1 72 ? -5.434 -9.695 -12.445 1 76.06 72 PHE B CA 1
ATOM 1439 C C . PHE B 1 72 ? -6.734 -10.172 -13.078 1 76.06 72 PHE B C 1
ATOM 1441 O O . PHE B 1 72 ? -7.617 -9.359 -13.383 1 76.06 72 PHE B O 1
ATOM 1448 N N . PRO B 1 73 ? -6.82 -11.383 -13.484 1 64.06 73 PRO B N 1
ATOM 1449 C CA . PRO B 1 73 ? -7.938 -11.812 -14.328 1 64.06 73 PRO B CA 1
ATOM 1450 C C . PRO B 1 73 ? -9.297 -11.602 -13.664 1 64.06 73 PRO B C 1
ATOM 1452 O O . PRO B 1 73 ? -10.305 -11.453 -14.359 1 64.06 73 PRO B O 1
ATOM 1455 N N . GLN B 1 74 ? -9.406 -11.617 -12.477 1 70 74 GLN B N 1
ATOM 1456 C CA . GLN B 1 74 ? -10.703 -11.438 -11.828 1 70 74 GLN B CA 1
ATOM 1457 C C . GLN B 1 74 ? -10.609 -10.445 -10.672 1 70 74 GLN B C 1
ATOM 1459 O O . GLN B 1 74 ? -9.508 -10.031 -10.289 1 70 74 GLN B O 1
ATOM 1464 N N . GLY B 1 75 ? -11.672 -9.773 -10.438 1 77.25 75 GLY B N 1
ATOM 1465 C CA . GLY B 1 75 ? -11.758 -8.883 -9.289 1 77.25 75 GLY B CA 1
ATOM 1466 C C . GLY B 1 75 ? -11.742 -7.414 -9.672 1 77.25 75 GLY B C 1
ATOM 1467 O O . GLY B 1 75 ? -12.273 -7.031 -10.719 1 77.25 75 GLY B O 1
ATOM 1468 N N . GLU B 1 76 ? -11.305 -6.582 -8.766 1 87.5 76 GLU B N 1
ATOM 1469 C CA . GLU B 1 76 ? -11.281 -5.133 -8.938 1 87.5 76 GLU B CA 1
ATOM 1470 C C . GLU B 1 76 ? -9.883 -4.574 -8.711 1 87.5 76 GLU B C 1
ATOM 1472 O O . GLU B 1 76 ? -9.172 -5.004 -7.801 1 87.5 76 GLU B O 1
ATOM 1477 N N . LEU B 1 77 ? -9.523 -3.688 -9.695 1 89.75 77 LEU B N 1
ATOM 1478 C CA . LEU B 1 77 ? -8.273 -2.951 -9.594 1 89.75 77 LEU B CA 1
ATOM 1479 C C . LEU B 1 77 ? -8.523 -1.484 -9.266 1 89.75 77 LEU B C 1
ATOM 1481 O O . LEU B 1 77 ? -9.305 -0.816 -9.938 1 89.75 77 LEU B O 1
ATOM 1485 N N . VAL B 1 78 ? -7.934 -1.068 -8.195 1 89.88 78 VAL B N 1
ATOM 1486 C CA . VAL B 1 78 ? -8.016 0.335 -7.801 1 89.88 78 VAL B CA 1
ATOM 1487 C C . VAL B 1 78 ? -6.648 1 -7.98 1 89.88 78 VAL B C 1
ATOM 1489 O O . VAL B 1 78 ? -5.633 0.476 -7.523 1 89.88 78 VAL B O 1
ATOM 1492 N N . VAL B 1 79 ? -6.668 2.076 -8.711 1 92.5 79 VAL B N 1
ATOM 1493 C CA . VAL B 1 79 ? -5.457 2.865 -8.898 1 92.5 79 VAL B CA 1
ATOM 1494 C C . VAL B 1 79 ? -5.582 4.195 -8.164 1 92.5 79 VAL B C 1
ATOM 1496 O O . VAL B 1 79 ? -6.559 4.926 -8.352 1 92.5 79 VAL B O 1
ATOM 1499 N N . ARG B 1 80 ? -4.648 4.43 -7.32 1 93.88 80 ARG B N 1
ATOM 1500 C CA . ARG B 1 80 ? -4.668 5.688 -6.574 1 93.88 80 ARG B CA 1
ATOM 1501 C C . ARG B 1 80 ? -3.361 6.453 -6.762 1 93.88 80 ARG B C 1
ATOM 1503 O O . ARG B 1 80 ? -2.283 5.859 -6.773 1 93.88 80 ARG B O 1
ATOM 1510 N N . ARG B 1 81 ? -3.553 7.773 -6.832 1 94 81 ARG B N 1
ATOM 1511 C CA . ARG B 1 81 ? -2.379 8.641 -6.88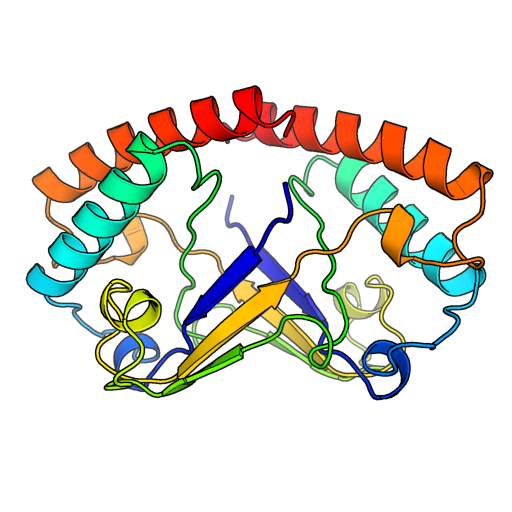7 1 94 81 ARG B CA 1
ATOM 1512 C C . ARG B 1 81 ? -1.774 8.828 -5.5 1 94 81 ARG B C 1
ATOM 1514 O O . ARG B 1 81 ? -2.488 9.125 -4.539 1 94 81 ARG B O 1
ATOM 1521 N N . VAL B 1 82 ? -0.501 8.57 -5.441 1 93.81 82 VAL B N 1
ATOM 1522 C CA . VAL B 1 82 ? 0.203 8.812 -4.188 1 93.81 82 VAL B CA 1
ATOM 1523 C C . VAL B 1 82 ? 0.488 10.305 -4.035 1 93.81 82 VAL B C 1
ATOM 1525 O O . VAL B 1 82 ? 0.991 10.945 -4.961 1 93.81 82 VAL B O 1
ATOM 1528 N N . GLY B 1 83 ? 0.12 10.812 -2.93 1 90.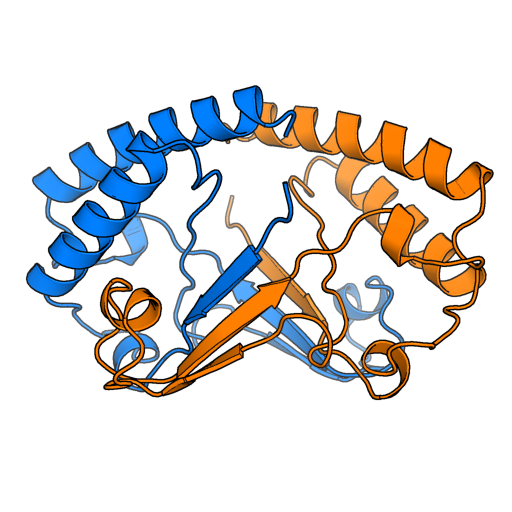81 83 GLY B N 1
ATOM 1529 C CA . GLY B 1 83 ? 0.305 12.234 -2.664 1 90.81 83 GLY B CA 1
ATOM 1530 C C . GLY B 1 83 ? 1.727 12.586 -2.268 1 90.81 83 GLY B C 1
ATOM 1531 O O . GLY B 1 83 ? 2.545 11.695 -2.02 1 90.81 83 GLY B O 1
ATOM 1532 N N . ASP B 1 84 ? 1.99 13.875 -2.277 1 89 84 ASP B N 1
ATOM 1533 C CA . ASP B 1 84 ? 3.236 14.43 -1.759 1 89 84 ASP B CA 1
ATOM 1534 C C . ASP B 1 84 ? 2.977 15.688 -0.93 1 89 84 ASP B C 1
ATOM 1536 O O . ASP B 1 84 ? 1.825 16.031 -0.669 1 89 84 ASP B O 1
ATOM 1540 N N . CYS B 1 85 ? 4.027 16.328 -0.458 1 86.81 85 CYS B N 1
ATOM 1541 C CA . CYS B 1 85 ? 3.912 17.469 0.434 1 86.81 85 CYS B CA 1
ATOM 1542 C C . CYS B 1 85 ? 3.156 18.609 -0.238 1 86.81 85 CYS B C 1
ATOM 1544 O O . CYS B 1 85 ? 2.5 19.406 0.434 1 86.81 85 CYS B O 1
ATOM 1546 N N . ASP B 1 86 ? 3.244 18.656 -1.507 1 86.75 86 ASP B N 1
ATOM 1547 C CA . ASP B 1 86 ? 2.564 19.719 -2.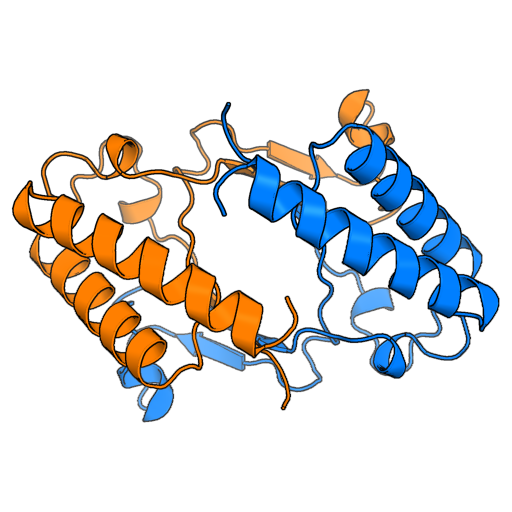236 1 86.75 86 ASP B CA 1
ATOM 1548 C C . ASP B 1 86 ? 1.055 19.5 -2.254 1 86.75 86 ASP B C 1
ATOM 1550 O O . ASP B 1 86 ? 0.287 20.438 -2.5 1 86.75 86 ASP B O 1
ATOM 1554 N N . ASP B 1 87 ? 0.599 18.281 -1.917 1 86.12 87 ASP B N 1
ATOM 1555 C CA . ASP B 1 87 ? -0.817 17.938 -1.919 1 86.12 87 ASP B CA 1
ATOM 1556 C C . ASP B 1 87 ? -1.442 18.172 -0.545 1 86.12 87 ASP B C 1
ATOM 1558 O O . ASP B 1 87 ? -2.658 18.047 -0.382 1 86.12 87 ASP B O 1
ATOM 1562 N N . MET B 1 88 ? -0.713 18.547 0.487 1 85.56 88 MET B N 1
ATOM 1563 C CA . MET B 1 88 ? -1.196 18.531 1.864 1 85.56 88 MET B CA 1
ATOM 1564 C C . MET B 1 88 ? -1.771 19.891 2.254 1 85.56 88 MET B C 1
ATOM 1566 O O . MET B 1 88 ? -2.385 20.031 3.314 1 85.56 88 MET B O 1
ATOM 1570 N N . GLY B 1 89 ? -1.653 20.812 1.338 1 84.81 89 GLY B N 1
ATOM 1571 C CA . GLY B 1 89 ? -2.297 22.109 1.517 1 84.81 89 GLY B CA 1
ATOM 1572 C C . GLY B 1 89 ? -1.657 22.953 2.607 1 84.81 89 GLY B C 1
ATOM 1573 O O . GLY B 1 89 ? -0.518 22.703 3.004 1 84.81 89 GLY B O 1
ATOM 1574 N N . GLY B 1 90 ? -2.453 23.938 3.109 1 86.81 90 GLY B N 1
ATOM 1575 C CA . GLY B 1 90 ? -1.922 24.938 4.023 1 86.81 90 GLY B CA 1
ATOM 1576 C C . GLY B 1 90 ? -1.763 24.422 5.441 1 86.81 90 GLY B C 1
ATOM 1577 O O . GLY B 1 90 ? -0.992 24.969 6.2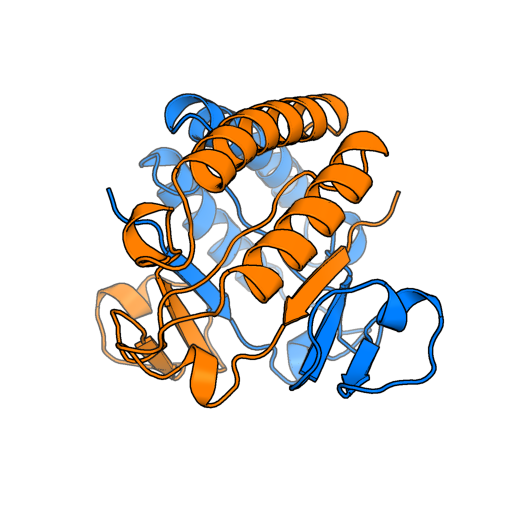27 1 86.81 90 GLY B O 1
ATOM 1578 N N . GLY B 1 91 ? -2.486 23.344 5.746 1 89.75 91 GLY B N 1
ATOM 1579 C CA . GLY B 1 91 ? -2.363 22.781 7.078 1 89.75 91 GLY B CA 1
ATOM 1580 C C . GLY B 1 91 ? -1.03 22.094 7.312 1 89.75 91 GLY B C 1
ATOM 1581 O O . GLY B 1 91 ? -0.651 21.828 8.461 1 89.75 91 GLY B O 1
ATOM 1582 N N . PHE B 1 92 ? -0.45 21.844 6.289 1 92.44 92 PHE B N 1
ATOM 1583 C CA . PHE B 1 92 ? 0.888 21.266 6.359 1 92.44 92 PHE B CA 1
ATOM 1584 C C . PHE B 1 92 ? 1.95 22.359 6.328 1 92.44 92 PHE B C 1
ATOM 1586 O O . PHE B 1 92 ? 2.508 22.656 5.273 1 92.44 92 PHE B O 1
ATOM 1593 N N . THR B 1 93 ? 2.309 22.875 7.484 1 95.12 93 THR B N 1
ATOM 1594 C CA . THR B 1 93 ? 3.125 24.062 7.676 1 95.12 93 THR B CA 1
ATOM 1595 C C . THR B 1 93 ? 4.551 23.828 7.184 1 95.12 93 THR B C 1
ATOM 1597 O O . THR B 1 93 ? 4.941 22.688 6.918 1 95.12 93 THR B O 1
ATOM 1600 N N . LYS B 1 94 ? 5.285 24.984 7.117 1 95.06 94 LYS B N 1
ATOM 1601 C CA . LYS B 1 94 ? 6.695 24.891 6.746 1 95.06 94 LYS B CA 1
ATOM 1602 C C . LYS B 1 94 ? 7.473 24.031 7.734 1 95.06 94 LYS B C 1
ATOM 1604 O O . LYS B 1 94 ? 8.344 23.25 7.336 1 95.06 94 LYS B O 1
ATOM 1609 N N . ALA B 1 95 ? 7.121 24.172 8.914 1 96.62 95 ALA B N 1
ATOM 1610 C CA . ALA B 1 95 ? 7.785 23.391 9.953 1 96.62 95 ALA B CA 1
ATOM 1611 C C . ALA B 1 95 ? 7.531 21.906 9.766 1 96.62 95 ALA B C 1
ATOM 1613 O O . ALA B 1 95 ? 8.445 21.078 9.914 1 96.62 95 ALA B O 1
ATOM 1614 N N . LEU B 1 96 ? 6.344 21.547 9.406 1 96.44 96 LEU B N 1
ATOM 1615 C CA . LEU B 1 96 ? 5.984 20.156 9.188 1 96.44 96 LEU B CA 1
ATOM 1616 C C . LEU B 1 96 ? 6.656 19.609 7.926 1 96.44 96 LEU B C 1
ATOM 1618 O O . LEU B 1 96 ? 7.023 18.438 7.871 1 96.44 96 LEU B O 1
ATOM 1622 N N . ARG B 1 97 ? 6.832 20.406 6.973 1 95.25 97 ARG B N 1
ATOM 1623 C CA . ARG B 1 97 ? 7.527 20 5.754 1 95.25 97 ARG B CA 1
ATOM 1624 C C . ARG B 1 97 ? 8.977 19.641 6.051 1 95.25 97 ARG B C 1
ATOM 1626 O O . ARG B 1 97 ? 9.508 18.672 5.484 1 95.25 97 ARG B O 1
ATOM 1633 N N . GLU B 1 98 ? 9.539 20.422 6.879 1 96.25 98 GLU B N 1
ATOM 1634 C CA . GLU B 1 98 ? 10.914 20.125 7.266 1 96.25 98 GLU B CA 1
ATOM 1635 C C . GLU B 1 98 ? 11 18.812 8.055 1 96.25 98 GLU B C 1
ATOM 1637 O O . GLU B 1 98 ? 11.906 18.016 7.844 1 96.25 98 GLU B O 1
ATOM 1642 N N . ARG B 1 99 ? 10.062 18.672 8.875 1 96.31 99 ARG B N 1
ATOM 1643 C CA . ARG B 1 99 ? 10.023 17.422 9.633 1 96.31 99 ARG B CA 1
ATOM 1644 C C . ARG B 1 99 ? 9.812 16.219 8.719 1 96.31 99 ARG B C 1
ATOM 1646 O O . ARG B 1 99 ? 10.391 15.156 8.938 1 96.31 99 ARG B O 1
ATOM 1653 N N . GLU B 1 100 ? 8.969 16.375 7.711 1 95.56 100 GLU B N 1
ATOM 1654 C CA . GLU B 1 100 ? 8.727 15.32 6.734 1 95.56 100 GLU B CA 1
ATOM 1655 C C . GLU B 1 100 ? 10 14.945 5.992 1 95.56 100 GLU B C 1
ATOM 1657 O O . GLU B 1 100 ? 10.266 13.766 5.746 1 95.56 100 GLU B O 1
ATOM 1662 N N . ARG B 1 101 ? 10.766 15.977 5.699 1 94 101 ARG B N 1
ATOM 1663 C CA . ARG B 1 101 ? 12.039 15.711 5.027 1 94 101 ARG B CA 1
ATOM 1664 C C . ARG B 1 101 ? 12.945 14.836 5.887 1 94 101 ARG B C 1
ATOM 1666 O O . ARG B 1 101 ? 13.555 13.891 5.387 1 94 101 ARG B O 1
ATOM 1673 N N . ARG B 1 102 ? 13.047 15.148 7.145 1 96.19 102 ARG B N 1
ATOM 1674 C CA . ARG B 1 102 ? 13.859 14.367 8.062 1 96.19 102 ARG B CA 1
ATOM 1675 C C . ARG B 1 102 ? 13.297 12.953 8.227 1 96.19 102 ARG B C 1
ATOM 1677 O O . ARG B 1 102 ? 14.055 11.984 8.297 1 96.19 102 ARG B O 1
ATOM 1684 N N . LEU B 1 103 ? 11.969 12.891 8.227 1 96.12 103 LEU B N 1
ATOM 1685 C CA . LEU B 1 103 ? 11.312 11.594 8.367 1 96.12 103 LEU B CA 1
ATOM 1686 C C . LEU B 1 103 ? 11.609 10.703 7.16 1 96.12 103 LEU B C 1
ATOM 1688 O O . LEU B 1 103 ? 11.906 9.516 7.316 1 96.12 103 LEU B O 1
ATOM 1692 N N . ARG B 1 104 ? 11.578 11.297 5.988 1 93.88 104 ARG B N 1
ATOM 1693 C CA . ARG B 1 104 ? 11.828 10.531 4.773 1 93.88 104 ARG B CA 1
ATOM 1694 C C . ARG B 1 104 ? 13.242 9.945 4.773 1 93.88 104 ARG B C 1
ATOM 1696 O O . ARG B 1 104 ? 13.445 8.812 4.34 1 93.88 104 ARG B O 1
ATOM 1703 N N . ALA B 1 105 ? 14.172 10.688 5.297 1 94.44 105 ALA B N 1
ATOM 1704 C CA . ALA B 1 105 ? 15.539 10.203 5.406 1 94.44 105 ALA B CA 1
ATOM 1705 C C . ALA B 1 105 ? 15.633 9.031 6.383 1 94.44 105 ALA B C 1
ATOM 1707 O O . ALA B 1 105 ? 16.328 8.047 6.117 1 94.44 105 ALA B O 1
ATOM 1708 N N . LYS B 1 106 ? 14.938 9.195 7.43 1 95.88 106 LYS B N 1
ATOM 1709 C CA . LYS B 1 106 ? 14.93 8.133 8.438 1 95.88 106 LYS B CA 1
ATOM 1710 C C . LYS B 1 106 ? 14.266 6.867 7.902 1 95.88 106 LYS B C 1
ATOM 1712 O O . LYS B 1 106 ? 14.703 5.758 8.211 1 95.88 106 LYS B O 1
ATOM 1717 N N . LEU B 1 107 ? 13.18 6.988 7.102 1 94.62 107 LEU B N 1
ATOM 1718 C CA . LEU B 1 107 ? 12.508 5.836 6.512 1 94.62 107 LEU B CA 1
ATOM 1719 C C . LEU B 1 107 ? 13.43 5.109 5.531 1 94.62 107 LEU B C 1
ATOM 1721 O O . LEU B 1 107 ? 13.414 3.879 5.461 1 94.62 107 LEU B O 1
ATOM 1725 N N . GLU B 1 108 ? 14.211 5.84 4.828 1 91.25 108 GLU B N 1
ATOM 1726 C CA . GLU B 1 108 ? 15.188 5.238 3.924 1 91.25 108 GLU B CA 1
ATOM 1727 C C . GLU B 1 108 ? 16.219 4.414 4.691 1 91.25 108 GLU B C 1
ATOM 1729 O O . GLU B 1 108 ? 16.578 3.312 4.27 1 91.25 108 GLU B O 1
ATOM 1734 N N . GLU B 1 109 ? 16.641 4.953 5.758 1 93.31 109 GLU B N 1
ATOM 1735 C CA . GLU B 1 109 ? 17.562 4.223 6.617 1 93.31 109 GLU B CA 1
ATOM 1736 C C . GLU B 1 109 ? 16.938 2.92 7.117 1 93.31 109 GLU B C 1
ATOM 1738 O O . GLU B 1 109 ? 17.594 1.88 7.145 1 93.31 109 GLU B O 1
ATOM 1743 N N . ASN B 1 110 ? 15.719 3.027 7.516 1 94.06 110 ASN B N 1
ATOM 1744 C CA . ASN B 1 110 ? 15.016 1.854 8.023 1 94.06 110 ASN B CA 1
ATOM 1745 C C . ASN B 1 110 ? 14.859 0.783 6.949 1 94.06 110 ASN B C 1
ATOM 1747 O O . ASN B 1 110 ? 14.977 -0.411 7.234 1 94.06 110 ASN B O 1
ATOM 1751 N N . ARG B 1 111 ? 14.57 1.21 5.699 1 89.75 111 ARG B N 1
ATOM 1752 C CA . ARG B 1 111 ? 14.438 0.27 4.594 1 89.75 111 ARG B CA 1
ATOM 1753 C C . ARG B 1 111 ? 15.734 -0.484 4.352 1 89.75 111 ARG B C 1
ATOM 1755 O O . ARG B 1 111 ? 15.734 -1.703 4.172 1 89.75 111 ARG B O 1
ATOM 1762 N N . LYS B 1 112 ? 16.859 0.196 4.402 1 87.06 112 LYS B N 1
ATOM 1763 C CA . LYS B 1 112 ? 18.172 -0.418 4.219 1 87.06 112 LYS B CA 1
ATOM 1764 C C . LYS B 1 112 ? 18.469 -1.432 5.32 1 87.06 112 LYS B C 1
ATOM 1766 O O . LYS B 1 112 ? 18.938 -2.537 5.047 1 87.06 112 LYS B O 1
ATOM 1771 N N . ALA B 1 113 ? 18.094 -1.047 6.477 1 90 113 ALA B N 1
ATOM 1772 C CA . ALA B 1 113 ? 18.344 -1.913 7.629 1 90 113 ALA B CA 1
ATOM 1773 C C . ALA B 1 113 ? 17.484 -3.18 7.551 1 90 113 ALA B C 1
ATOM 1775 O O . ALA B 1 113 ? 17.906 -4.242 8.023 1 90 113 ALA B O 1
ATOM 1776 N N . ALA B 1 114 ? 16.359 -3.057 6.93 1 86.12 114 ALA B N 1
ATOM 1777 C CA . ALA B 1 114 ? 15.445 -4.188 6.824 1 86.12 114 ALA B CA 1
ATOM 1778 C C . ALA B 1 114 ? 15.742 -5.02 5.578 1 86.12 114 ALA B C 1
ATOM 1780 O O . ALA B 1 114 ? 15.078 -6.031 5.332 1 86.12 114 ALA B O 1
ATOM 1781 N N . GLY B 1 115 ? 16.734 -4.594 4.738 1 79.56 115 GLY B N 1
ATOM 1782 C CA . GLY B 1 115 ? 17.078 -5.305 3.518 1 79.56 115 GLY B CA 1
ATOM 1783 C C . GLY B 1 115 ? 16.109 -5.039 2.381 1 79.56 115 GLY B C 1
ATOM 1784 O O . GLY B 1 115 ? 15.852 -5.926 1.564 1 79.56 115 GLY B O 1
ATOM 1785 N N . MET B 1 116 ? 15.523 -3.846 2.461 1 77.81 116 MET B N 1
ATOM 1786 C CA . MET B 1 116 ? 14.547 -3.449 1.451 1 77.81 116 MET B CA 1
ATOM 1787 C C . MET B 1 116 ? 15.109 -2.369 0.538 1 77.81 116 MET B C 1
ATOM 1789 O O . MET B 1 116 ? 15.906 -1.533 0.976 1 77.81 116 MET B O 1
#

Secondary structure (DSSP, 8-state):
--EEEEEEPP-HHHH-TT----HHHHHHHHHHHHHHHHTT--S----B--TTTT-EEEETT---HHHHTSS--SSEEEEEEEP-GGGS-TTS-HHHHHHHHHHHHHHHHHHHHTT-/--EEEEEEPP-HHHH-TT----HHHHHHHHHHHHHHHHTT--S----B--TTTT-EEEETT---HHHHTS---SSEEEEEEEP-GGGS-TTS-HHHHHHHHHHHHHHHHHHHHTT-

Solvent-accessible surface area (backbone atoms only — not comparable to full-atom values): 13174 Å² total; per-residue (Å²): 130,91,46,74,45,79,44,72,45,76,40,74,62,59,44,37,86,81,52,78,50,56,43,67,55,51,50,47,42,49,53,46,51,48,52,39,33,71,73,57,76,34,51,77,87,86,51,65,44,22,59,86,47,71,41,46,79,41,52,43,81,50,84,48,70,76,62,60,65,50,79,50,80,62,45,40,37,35,36,38,25,47,49,54,80,86,70,48,52,81,32,52,39,73,69,51,51,54,50,48,53,55,45,54,53,48,17,43,53,29,22,54,74,71,77,83,130,89,48,73,45,79,44,71,46,76,41,73,61,59,45,35,86,80,52,77,50,56,42,68,56,50,50,46,41,50,53,45,50,48,53,40,34,73,74,56,74,35,51,76,86,86,50,65,44,22,59,84,48,73,39,46,80,40,52,44,80,51,84,48,72,76,61,61,64,52,80,50,82,63,45,41,37,36,35,38,23,47,49,55,80,86,69,47,52,82,30,53,38,74,68,52,51,54,50,47,54,54,45,53,55,49,17,42,51,28,20,54,74,70,76,81

Nearest PDB structures (foldseek):
  9f9p-assembly1_C  TM=2.624E-01  e=2.494E+00  Trypanosoma cruzi
  9f9p-assembly1_C  TM=2.624E-01  e=2.641E+00  Trypanosoma cruzi

Sequence (232 aa):
MPRFMFLIKADAMAEAAQAEIPTEIFEAMTKFNEHMAAEGILPAAEGFRPTAVDGYRVQGGSSLAWAKKVPFPQGELVVRRVGDCDDMGGGFTKALRERERRLRAKLEENRKAAGMMPRFMFLIKADAMAEAAQAEIPTEIFEAMTKFNEHMAAEGILPAAEGFRPTAVDGYRVQGGSSLAWAKKVPFPQGELVVRRVGDCDDMGGGFTKALRERERRLRAKLEENRKAAGM

pLDDT: mean 88.02, std 7.29, range [63.69, 97.44]